Protein AF-A0A6L7JN82-F1 (afdb_monomer_lite)

Sequence (244 aa):
MAYFALFVEVDQRMHPRDRICEFLGGDAGLADVALTALRDTAFRDDLPEADETISFHAESRHHFLAYPVLASLDLLQAESPSRLDELSGEQKRKILSVRYCVADTLRQDATSECHDRWLQQDPDLVLDMLYRCAVDALKVGDSNPPGLYDLDRFNTQVDRSYDIRVRLLRAFPVRAPSTQLPLLDRLLGQVVRFPDRVALSAVIAKKLKAKSATDAQKVLCLRRRSIERRFVSSLVAAMRGAGI

pLDDT: mean 86.54, std 10.02, range [47.22, 97.38]

Secondary structure (DSSP, 8-state):
-TTTT-STTS-TTS-HHHHHHHHTTT-HHHHHHHHHHHHHGGG-TTPPPHHHHHHHHHTT---TTHHHHHHHHHHHHHH-TTHHHHS-HHHHHHHHHHHHHHGGGS--HHHHHHHHHHHHH-HHHHHHHHHHHHHHHHHTT-SS-TTTTGGGT-TT-HHHHHHHHHHHHHHS-SS--GGGHHHHHHHHHHHTTSS--HHHHHHHHHHHH-TTS-HHHHHHHHHHHHHHHHHHHHHHHHHHHTT-

Foldseek 3Di:
DLLQVPDPPFDNPDHSLVSQCVVVVNPSVVSVVVLVQLLCLLVDPPQDFLVRQLVQLLVVHGDPCLVSLLSNQLSCQVPPVVVLVVRDLRSVLSSLSSCFRPVVVGPRVSVVVSLVVCCVVPVPSNLVSLLVQQLSCQVSQNQDGGCLVVLVVPPVCVVSSLVSLLVSLQSHDLAHPPSNLVVNLVSLVSNLVDPDCVSVVVSLVVSCPDPNHDPSSVVSSVVSVVVSVVVVVVVVVVVVVVPD

Structure (mmCIF, N/CA/C/O backbone):
data_AF-A0A6L7JN82-F1
#
_entry.id   AF-A0A6L7JN82-F1
#
loop_
_atom_site.group_PDB
_atom_site.id
_atom_site.type_symbol
_atom_site.label_atom_id
_atom_site.label_alt_id
_atom_site.label_comp_id
_atom_site.label_asym_id
_atom_site.label_entity_id
_atom_site.label_seq_id
_atom_site.pdbx_PDB_ins_code
_atom_site.Cartn_x
_atom_site.Cartn_y
_atom_site.Cartn_z
_atom_site.occupancy
_atom_site.B_iso_or_equiv
_atom_site.auth_seq_id
_atom_site.auth_comp_id
_atom_site.auth_asym_id
_atom_site.auth_atom_id
_atom_site.pdbx_PDB_model_num
ATOM 1 N N . MET A 1 1 ? 16.404 -6.005 -9.665 1.00 66.31 1 MET A N 1
ATOM 2 C CA . MET A 1 1 ? 17.487 -6.134 -8.665 1.00 66.31 1 MET A CA 1
ATOM 3 C C . MET A 1 1 ? 18.672 -5.229 -8.975 1.00 66.31 1 MET A C 1
ATOM 5 O O . MET A 1 1 ? 18.876 -4.302 -8.205 1.00 66.31 1 MET A O 1
ATOM 9 N N . ALA A 1 2 ? 19.374 -5.394 -10.105 1.00 72.38 2 ALA A N 1
ATOM 10 C CA . ALA A 1 2 ? 20.459 -4.479 -10.507 1.00 72.38 2 ALA A CA 1
ATOM 11 C C . ALA A 1 2 ? 19.994 -3.014 -10.649 1.00 72.38 2 ALA A C 1
ATOM 13 O O . ALA A 1 2 ? 20.635 -2.111 -10.124 1.00 72.38 2 ALA A O 1
ATOM 14 N N . TYR A 1 3 ? 18.808 -2.795 -11.235 1.00 83.12 3 TYR A N 1
ATOM 15 C CA . TYR A 1 3 ? 18.174 -1.470 -11.341 1.00 83.12 3 TYR A CA 1
ATOM 16 C C . TYR A 1 3 ? 18.137 -0.700 -10.005 1.00 83.12 3 TYR A C 1
ATOM 18 O O . TYR A 1 3 ? 18.489 0.476 -9.951 1.00 83.12 3 TYR A O 1
ATOM 26 N N . PHE A 1 4 ? 17.774 -1.388 -8.918 1.00 82.50 4 PHE A N 1
ATOM 27 C CA . PHE A 1 4 ? 17.646 -0.827 -7.568 1.00 82.50 4 PHE A CA 1
ATOM 28 C C . PHE A 1 4 ? 18.914 -0.961 -6.715 1.00 82.50 4 PHE A C 1
ATOM 30 O O . PHE A 1 4 ? 18.862 -0.685 -5.521 1.00 82.50 4 PHE A O 1
ATOM 37 N N . ALA A 1 5 ? 20.028 -1.418 -7.297 1.00 77.06 5 ALA A N 1
ATOM 38 C CA . ALA A 1 5 ? 21.265 -1.706 -6.571 1.00 77.06 5 ALA A CA 1
ATOM 39 C C . ALA A 1 5 ? 21.063 -2.636 -5.356 1.00 77.06 5 ALA A C 1
ATOM 41 O O . ALA A 1 5 ? 21.664 -2.460 -4.298 1.00 77.06 5 ALA A O 1
ATOM 42 N N . LEU A 1 6 ? 20.186 -3.636 -5.512 1.00 79.31 6 LEU A N 1
ATOM 43 C CA . LEU A 1 6 ? 19.928 -4.643 -4.477 1.00 79.31 6 LEU A CA 1
ATOM 44 C C . LEU A 1 6 ? 20.978 -5.761 -4.435 1.00 79.31 6 LEU A C 1
ATOM 46 O O . LEU A 1 6 ? 20.948 -6.598 -3.537 1.00 79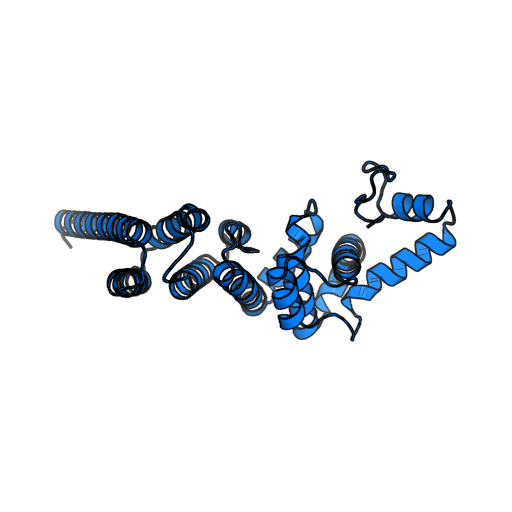.31 6 LEU A O 1
ATOM 50 N N . PHE A 1 7 ? 21.902 -5.785 -5.393 1.00 76.12 7 PHE A N 1
ATOM 51 C CA . PHE A 1 7 ? 23.062 -6.668 -5.357 1.00 76.12 7 PHE A CA 1
ATOM 52 C C . PHE A 1 7 ? 24.235 -5.952 -4.689 1.00 76.12 7 PHE A C 1
ATOM 54 O O . PHE A 1 7 ? 24.488 -4.787 -4.980 1.00 76.12 7 PHE A O 1
ATOM 61 N N . VAL A 1 8 ? 24.966 -6.667 -3.827 1.00 72.00 8 VAL A N 1
ATOM 62 C CA . VAL A 1 8 ? 26.139 -6.140 -3.097 1.00 72.00 8 VAL A CA 1
ATOM 63 C C . VAL A 1 8 ? 27.223 -5.626 -4.051 1.00 72.00 8 VAL A C 1
ATOM 65 O O . VAL A 1 8 ? 27.964 -4.711 -3.713 1.00 72.00 8 VAL A O 1
ATOM 68 N N . GLU A 1 9 ? 27.289 -6.205 -5.246 1.00 74.75 9 GLU A N 1
ATOM 69 C CA . GLU A 1 9 ? 28.288 -5.916 -6.275 1.00 74.75 9 GLU A CA 1
ATOM 70 C C . GLU A 1 9 ? 27.963 -4.667 -7.110 1.00 74.75 9 GLU A C 1
ATOM 72 O O . GLU A 1 9 ? 28.791 -4.243 -7.905 1.00 74.75 9 GLU A O 1
ATOM 77 N N . VAL A 1 10 ? 26.776 -4.070 -6.948 1.00 78.56 10 VAL A N 1
ATOM 78 C CA . VAL A 1 10 ? 26.331 -2.935 -7.766 1.00 78.56 10 VAL A CA 1
ATOM 79 C C . VAL A 1 10 ? 26.577 -1.613 -7.039 1.00 78.56 10 VAL A C 1
ATOM 81 O O . VAL A 1 10 ? 26.112 -1.419 -5.913 1.00 78.56 10 VAL A O 1
ATOM 84 N N . ASP A 1 11 ? 27.245 -0.662 -7.701 1.00 80.44 11 ASP A N 1
ATOM 85 C CA . ASP A 1 11 ? 27.473 0.672 -7.138 1.00 80.44 11 ASP A CA 1
ATOM 86 C C . ASP A 1 11 ? 26.160 1.469 -7.043 1.00 80.44 11 ASP A C 1
ATOM 88 O O . ASP A 1 11 ? 25.563 1.898 -8.034 1.00 80.44 11 ASP A O 1
ATOM 92 N N . GLN A 1 12 ? 25.719 1.720 -5.809 1.00 78.81 12 GLN A N 1
ATOM 93 C CA . GLN A 1 12 ? 24.507 2.484 -5.506 1.00 78.81 12 GLN A CA 1
ATOM 94 C C . GLN A 1 12 ? 24.570 3.945 -5.982 1.00 78.81 12 GLN A C 1
ATOM 96 O O . GLN A 1 12 ? 23.526 4.589 -6.089 1.00 78.81 12 GLN A O 1
ATOM 101 N N . ARG A 1 13 ? 25.767 4.476 -6.268 1.00 83.00 13 ARG A N 1
ATOM 102 C CA . ARG A 1 13 ? 25.978 5.856 -6.733 1.00 83.00 13 ARG A CA 1
ATOM 103 C C . ARG A 1 13 ? 25.786 6.018 -8.237 1.00 83.00 13 ARG A C 1
ATOM 105 O O . ARG A 1 13 ? 25.584 7.142 -8.689 1.00 83.00 13 ARG A O 1
ATOM 112 N N . MET A 1 14 ? 25.849 4.931 -9.003 1.00 83.81 14 MET A N 1
ATOM 113 C CA . MET A 1 14 ? 25.643 4.970 -10.449 1.00 83.81 14 MET A CA 1
ATOM 114 C C . MET A 1 14 ? 24.177 5.207 -10.802 1.00 83.81 14 MET A C 1
ATOM 116 O O . MET A 1 14 ? 23.276 4.804 -10.062 1.00 83.81 14 MET A O 1
ATOM 120 N N . HIS A 1 15 ? 23.921 5.813 -11.962 1.00 86.25 15 HIS A N 1
ATOM 121 C CA . HIS A 1 15 ? 22.560 5.917 -12.476 1.00 86.25 15 HIS A CA 1
ATOM 122 C C . HIS A 1 15 ? 21.977 4.522 -12.780 1.00 86.25 15 HIS A C 1
ATOM 124 O O . HIS A 1 15 ? 22.724 3.612 -13.145 1.00 86.25 15 HIS A O 1
ATOM 130 N N . PRO A 1 16 ? 20.644 4.325 -12.680 1.00 87.12 16 PRO A N 1
ATOM 131 C CA . PRO A 1 16 ? 20.016 3.021 -12.917 1.00 87.12 16 PRO A CA 1
ATOM 132 C C . PRO A 1 16 ? 20.386 2.371 -14.258 1.00 87.12 16 PRO A C 1
ATOM 134 O O . PRO A 1 16 ? 20.593 1.159 -14.309 1.00 87.12 16 PRO A O 1
ATOM 137 N N . ARG A 1 17 ? 20.511 3.171 -15.327 1.00 90.38 17 ARG A N 1
ATOM 138 C CA . ARG A 1 17 ? 20.960 2.698 -16.644 1.00 90.38 17 ARG A CA 1
ATOM 139 C C . ARG A 1 17 ? 22.388 2.162 -16.605 1.00 90.38 17 ARG A C 1
ATOM 141 O O . ARG A 1 17 ? 22.632 1.073 -17.115 1.00 90.38 17 ARG A O 1
ATOM 148 N N . ASP A 1 18 ? 23.302 2.897 -15.982 1.00 90.62 18 ASP A N 1
ATOM 149 C CA . ASP A 1 18 ? 24.713 2.512 -15.900 1.00 90.62 18 ASP A CA 1
ATOM 150 C C . ASP A 1 18 ? 24.881 1.240 -15.066 1.00 90.62 18 ASP A C 1
ATOM 152 O O . ASP A 1 18 ? 25.592 0.331 -15.484 1.00 90.62 18 ASP A O 1
ATOM 156 N N . ARG A 1 19 ? 24.113 1.104 -13.973 1.00 90.88 19 ARG A N 1
ATOM 157 C CA . ARG A 1 19 ? 24.052 -0.135 -13.177 1.00 90.88 19 ARG A CA 1
ATOM 158 C C . ARG A 1 19 ? 23.613 -1.342 -14.001 1.00 90.88 19 ARG A C 1
ATOM 160 O O . ARG A 1 19 ? 24.150 -2.433 -13.839 1.00 90.88 19 ARG A O 1
ATOM 167 N N . ILE A 1 20 ? 22.609 -1.169 -14.861 1.00 91.38 20 ILE A N 1
ATOM 168 C CA . ILE A 1 20 ? 22.150 -2.239 -15.754 1.00 91.38 20 ILE A CA 1
ATOM 169 C C . ILE A 1 20 ? 23.218 -2.561 -16.801 1.00 91.38 20 ILE A C 1
ATOM 171 O O . ILE A 1 20 ? 23.478 -3.734 -17.043 1.00 91.38 20 ILE A O 1
ATOM 175 N N . CYS A 1 21 ? 23.844 -1.545 -17.395 1.00 92.75 21 CYS A N 1
ATOM 176 C CA . CYS A 1 21 ? 24.901 -1.727 -18.386 1.00 92.75 21 CYS A CA 1
ATOM 177 C C . CYS A 1 21 ? 26.094 -2.495 -17.807 1.00 92.75 21 CYS A C 1
ATOM 179 O O . CYS A 1 21 ? 26.522 -3.491 -18.387 1.00 92.75 21 CYS A O 1
ATOM 181 N N . GLU A 1 22 ? 26.577 -2.099 -16.628 1.00 91.88 22 GLU A N 1
ATOM 182 C CA . GLU A 1 22 ? 27.657 -2.792 -15.922 1.00 91.88 22 GLU A CA 1
ATOM 183 C C . GLU A 1 22 ? 27.281 -4.243 -15.600 1.00 91.88 22 GLU A C 1
ATOM 185 O O . GLU A 1 22 ? 28.038 -5.162 -15.912 1.00 91.88 22 GLU A O 1
ATOM 190 N N . PHE A 1 23 ? 26.075 -4.469 -15.066 1.00 89.88 23 PHE A N 1
ATOM 191 C CA . PHE A 1 23 ? 25.573 -5.814 -14.766 1.00 89.88 23 PHE A CA 1
ATOM 192 C C . PHE A 1 23 ? 25.503 -6.721 -16.007 1.00 89.88 23 PHE A C 1
ATOM 194 O O . PHE A 1 23 ? 25.623 -7.940 -15.901 1.00 89.88 23 PHE A O 1
ATOM 201 N N . LEU A 1 24 ? 25.326 -6.131 -17.189 1.00 91.62 24 LEU A N 1
ATOM 202 C CA . LEU A 1 24 ? 25.281 -6.817 -18.479 1.00 91.62 24 LEU A CA 1
ATOM 203 C C . LEU A 1 24 ? 26.644 -6.840 -19.194 1.00 91.62 24 LEU A C 1
ATOM 205 O O . LEU A 1 24 ? 26.706 -7.065 -20.400 1.00 91.62 24 LEU A O 1
ATOM 209 N N . GLY A 1 25 ? 27.743 -6.616 -18.469 1.00 92.06 25 GLY A N 1
ATOM 210 C CA . GLY A 1 25 ? 29.101 -6.705 -19.011 1.00 92.06 25 GLY A CA 1
ATOM 211 C C . GLY A 1 25 ? 29.512 -5.518 -19.886 1.00 92.06 25 GLY A C 1
ATOM 212 O O . GLY A 1 25 ? 30.414 -5.653 -20.708 1.00 92.06 25 GLY A O 1
ATOM 213 N N . GLY A 1 26 ? 28.858 -4.364 -19.730 1.00 91.81 26 GLY A N 1
ATOM 214 C CA . GLY A 1 26 ? 29.134 -3.145 -20.495 1.00 91.81 26 GLY A CA 1
ATOM 215 C C . GLY A 1 26 ? 28.438 -3.076 -21.858 1.00 91.81 26 GLY A C 1
ATOM 216 O O . GLY A 1 26 ? 28.717 -2.161 -22.636 1.00 91.81 26 GLY A O 1
ATOM 217 N N . ASP A 1 27 ? 27.538 -4.014 -22.168 1.00 94.06 27 ASP A N 1
ATOM 218 C CA . ASP A 1 27 ? 26.760 -3.987 -23.406 1.00 94.06 27 ASP A CA 1
ATOM 219 C C . ASP A 1 27 ? 25.621 -2.959 -23.313 1.00 94.06 27 ASP A C 1
ATOM 221 O O . ASP A 1 27 ? 24.537 -3.217 -22.780 1.00 94.06 27 ASP A O 1
ATOM 225 N N . ALA A 1 28 ? 25.874 -1.771 -23.865 1.00 93.25 28 ALA A N 1
ATOM 226 C CA . ALA A 1 28 ? 24.900 -0.688 -23.902 1.00 93.25 28 ALA A CA 1
ATOM 227 C C . ALA A 1 28 ? 23.632 -1.049 -24.696 1.00 93.25 28 ALA A C 1
ATOM 229 O O . ALA A 1 28 ? 22.541 -0.626 -24.316 1.00 93.25 28 ALA A O 1
ATOM 230 N N . GLY A 1 29 ? 23.753 -1.846 -25.764 1.00 94.62 29 GLY A N 1
ATOM 231 C CA . GLY A 1 29 ? 22.605 -2.261 -26.569 1.00 94.62 29 GLY A CA 1
ATOM 232 C C . GLY A 1 29 ? 21.683 -3.185 -25.780 1.00 94.62 29 GLY A C 1
ATOM 233 O O . GLY A 1 29 ? 20.468 -2.984 -25.753 1.00 94.62 29 GLY A O 1
ATOM 234 N N . LEU A 1 30 ? 22.260 -4.154 -25.065 1.00 94.56 30 LEU A N 1
ATOM 235 C CA . LEU A 1 30 ? 21.498 -5.045 -24.192 1.00 94.56 30 LEU A CA 1
ATOM 236 C C . LEU A 1 30 ? 20.882 -4.291 -23.003 1.00 94.56 30 LEU A C 1
ATOM 238 O O . LEU A 1 30 ? 19.752 -4.588 -22.610 1.00 94.56 30 LEU A O 1
ATOM 242 N N . ALA A 1 31 ? 21.581 -3.287 -22.467 1.00 93.81 31 ALA A N 1
ATOM 243 C CA . ALA A 1 31 ? 21.057 -2.427 -21.410 1.00 93.81 31 ALA A CA 1
ATOM 244 C C . ALA A 1 31 ? 19.817 -1.639 -21.856 1.00 93.81 31 ALA A C 1
ATOM 246 O O . ALA A 1 31 ? 18.827 -1.589 -21.124 1.00 93.81 31 ALA A O 1
ATOM 247 N N . ASP A 1 32 ? 19.834 -1.077 -23.065 1.00 93.69 32 ASP A N 1
ATOM 248 C CA . ASP A 1 32 ? 18.700 -0.325 -23.610 1.00 93.69 32 ASP A CA 1
ATOM 249 C C . ASP A 1 32 ? 17.492 -1.238 -23.898 1.00 93.69 32 ASP A C 1
ATOM 251 O O . ASP A 1 32 ? 16.342 -0.867 -23.627 1.00 93.69 32 ASP A O 1
ATOM 255 N N . VAL A 1 33 ? 17.736 -2.472 -24.358 1.00 95.25 33 VAL A N 1
ATOM 256 C CA . VAL A 1 33 ? 16.689 -3.502 -24.495 1.00 95.25 33 VAL A CA 1
ATOM 257 C C . VAL A 1 33 ? 16.096 -3.862 -23.131 1.00 95.25 33 VAL A C 1
ATOM 259 O O . VAL A 1 33 ? 14.873 -3.899 -22.980 1.00 95.25 33 VAL A O 1
ATOM 262 N N . ALA A 1 34 ? 16.936 -4.080 -22.116 1.00 94.81 34 ALA A N 1
ATOM 263 C CA . ALA A 1 34 ? 16.487 -4.408 -20.766 1.00 94.81 34 ALA A CA 1
ATOM 264 C C . ALA A 1 34 ? 15.661 -3.272 -20.141 1.00 94.81 34 ALA A C 1
ATOM 266 O O . ALA A 1 34 ? 14.604 -3.527 -19.566 1.00 94.81 34 ALA A O 1
ATOM 267 N N . LEU A 1 35 ? 16.095 -2.018 -20.290 1.00 94.06 35 LEU A N 1
ATOM 268 C CA . LEU A 1 35 ? 15.348 -0.847 -19.825 1.00 94.06 35 LEU A CA 1
ATOM 269 C C . LEU A 1 35 ? 13.999 -0.706 -20.529 1.00 94.06 35 LEU A C 1
ATOM 271 O O . LEU A 1 35 ? 13.008 -0.371 -19.885 1.00 94.06 35 LEU A O 1
ATOM 275 N N . THR A 1 36 ? 13.941 -1.008 -21.825 1.00 94.50 36 THR A N 1
ATOM 276 C CA . THR A 1 36 ? 12.679 -1.020 -22.573 1.00 94.50 36 THR A CA 1
ATOM 277 C C . THR A 1 36 ? 11.724 -2.080 -22.035 1.00 94.50 36 THR A C 1
ATOM 279 O O . THR A 1 36 ? 10.584 -1.761 -21.706 1.00 94.50 36 THR A O 1
ATOM 282 N N . ALA A 1 37 ? 12.209 -3.303 -21.811 1.00 94.50 37 ALA A N 1
ATOM 283 C CA . ALA A 1 37 ? 11.407 -4.365 -21.207 1.00 94.50 37 ALA A CA 1
ATOM 284 C C . ALA A 1 37 ? 10.931 -4.020 -19.780 1.00 94.50 37 ALA A C 1
ATOM 286 O O . ALA A 1 37 ? 9.788 -4.309 -19.415 1.00 94.50 37 ALA A O 1
ATOM 287 N N . LEU A 1 38 ? 11.779 -3.376 -18.968 1.00 94.69 38 LEU A N 1
ATOM 288 C CA . LEU A 1 38 ? 11.390 -2.890 -17.642 1.00 94.69 38 LEU A CA 1
ATOM 289 C C . LEU A 1 38 ? 10.300 -1.823 -17.747 1.00 94.69 38 LEU A C 1
ATOM 291 O O . LEU A 1 38 ? 9.288 -1.931 -17.062 1.00 94.69 38 LEU A O 1
ATOM 295 N N . ARG A 1 39 ? 10.455 -0.838 -18.636 1.00 94.19 39 ARG A N 1
ATOM 296 C CA . ARG A 1 39 ? 9.464 0.225 -18.847 1.00 94.19 39 ARG A CA 1
ATOM 297 C C . ARG A 1 39 ? 8.096 -0.336 -19.221 1.00 94.19 39 ARG A C 1
ATOM 299 O O . ARG A 1 39 ? 7.100 0.093 -18.650 1.00 94.19 39 ARG A O 1
ATOM 306 N N . ASP A 1 40 ? 8.048 -1.331 -20.098 1.00 95.25 40 ASP A N 1
ATOM 307 C CA . ASP A 1 40 ? 6.785 -1.907 -20.568 1.00 95.25 40 ASP A CA 1
ATOM 308 C C . ASP A 1 40 ? 6.162 -2.912 -19.583 1.00 95.25 40 ASP A C 1
ATOM 310 O O . ASP A 1 40 ? 5.034 -3.360 -19.780 1.00 95.25 40 ASP A O 1
ATOM 314 N N . THR A 1 41 ? 6.846 -3.239 -18.480 1.00 96.19 41 THR A N 1
ATOM 315 C CA . THR A 1 41 ? 6.352 -4.227 -17.513 1.00 96.19 41 THR A CA 1
ATOM 316 C C . THR A 1 41 ? 5.003 -3.842 -16.895 1.00 96.19 41 THR A C 1
ATOM 318 O O . THR A 1 41 ? 4.156 -4.718 -16.738 1.00 96.19 41 THR A O 1
ATOM 321 N N . ALA A 1 42 ? 4.756 -2.563 -16.582 1.00 94.81 42 ALA A N 1
ATOM 322 C CA . ALA A 1 42 ? 3.471 -2.112 -16.029 1.00 94.81 42 ALA A CA 1
ATOM 323 C C . ALA A 1 42 ? 2.268 -2.371 -16.958 1.00 94.81 42 ALA A C 1
ATOM 325 O O . ALA A 1 42 ? 1.131 -2.394 -16.491 1.00 94.81 42 ALA A O 1
ATOM 326 N N . PHE A 1 43 ? 2.517 -2.583 -18.253 1.00 95.75 43 PHE A N 1
ATOM 327 C CA . PHE A 1 43 ? 1.492 -2.808 -19.271 1.00 95.75 43 PHE A CA 1
ATOM 328 C C . PHE A 1 43 ? 1.275 -4.285 -19.598 1.00 95.75 43 PHE A C 1
ATOM 330 O O . PHE A 1 43 ? 0.453 -4.596 -20.454 1.00 95.75 43 PHE A O 1
ATOM 337 N N . ARG A 1 44 ? 1.999 -5.202 -18.949 1.00 95.31 44 ARG A N 1
ATOM 338 C CA . ARG A 1 44 ? 1.843 -6.634 -19.205 1.00 95.31 44 ARG A CA 1
ATOM 339 C C . ARG A 1 44 ? 0.498 -7.143 -18.690 1.00 95.31 44 ARG A C 1
ATOM 341 O O . ARG A 1 44 ? 0.066 -6.789 -17.595 1.00 95.31 44 ARG A O 1
ATOM 348 N N . ASP A 1 45 ? -0.114 -8.042 -19.450 1.00 92.75 45 ASP A N 1
ATOM 349 C CA . ASP A 1 45 ? -1.377 -8.676 -19.058 1.00 92.75 45 ASP A CA 1
ATOM 350 C C . ASP A 1 45 ? -1.181 -9.758 -17.984 1.00 92.75 45 ASP A C 1
ATOM 352 O O . ASP A 1 45 ? -2.092 -10.044 -17.211 1.00 92.75 45 ASP A O 1
ATOM 356 N N . ASP A 1 46 ? 0.026 -10.327 -17.894 1.00 93.81 46 ASP A N 1
ATOM 357 C CA . ASP A 1 46 ? 0.391 -11.401 -16.961 1.00 93.81 46 ASP A CA 1
ATOM 358 C C . ASP A 1 46 ? 0.939 -10.899 -15.614 1.00 93.81 46 ASP A C 1
ATOM 360 O O . ASP A 1 46 ? 1.602 -11.642 -14.884 1.00 93.81 46 ASP A O 1
ATOM 364 N N . LEU A 1 47 ? 0.685 -9.632 -15.268 1.00 94.94 47 LEU A N 1
ATOM 365 C CA . LEU A 1 47 ? 0.977 -9.136 -13.925 1.00 94.94 47 LEU A CA 1
ATOM 366 C C . LEU A 1 47 ? 0.156 -9.909 -12.882 1.00 94.94 47 LEU A C 1
ATOM 368 O O . LEU A 1 47 ? -1.026 -10.170 -13.125 1.00 94.94 47 LEU A O 1
ATOM 372 N N . PRO A 1 48 ? 0.747 -10.230 -11.712 1.00 93.25 48 PRO A N 1
ATOM 373 C CA . PRO A 1 48 ? 0.044 -10.962 -10.669 1.00 93.25 48 PRO A CA 1
ATOM 374 C C . PRO A 1 48 ? -1.200 -10.194 -10.234 1.00 93.25 48 PRO A C 1
ATOM 376 O O . PRO A 1 48 ? -1.190 -8.962 -10.120 1.00 93.25 48 PRO A O 1
ATOM 379 N N . GLU A 1 49 ? -2.269 -10.935 -9.961 1.00 96.50 49 GLU A N 1
ATOM 380 C CA . GLU A 1 49 ? -3.499 -10.333 -9.469 1.00 96.50 49 GLU A CA 1
ATOM 381 C C . GLU A 1 49 ? -3.269 -9.674 -8.104 1.00 96.50 49 GLU A C 1
ATOM 383 O O . GLU A 1 49 ? -2.383 -10.052 -7.326 1.00 96.50 49 GLU A O 1
ATOM 388 N N . ALA A 1 50 ? -4.095 -8.677 -7.785 1.00 96.25 50 ALA A N 1
ATOM 389 C CA . ALA A 1 50 ? -3.954 -7.957 -6.525 1.00 96.25 50 ALA A CA 1
ATOM 390 C C . ALA A 1 50 ? -4.099 -8.890 -5.310 1.00 96.25 50 ALA A C 1
ATOM 392 O O . ALA A 1 50 ? -3.297 -8.823 -4.379 1.00 96.25 50 ALA A O 1
ATOM 393 N N . ASP A 1 51 ? -5.074 -9.803 -5.349 1.00 96.19 51 ASP A N 1
ATOM 394 C CA . ASP A 1 51 ? -5.296 -10.786 -4.282 1.00 96.19 51 ASP A CA 1
ATOM 395 C C . ASP A 1 51 ? -4.157 -11.808 -4.177 1.00 96.19 51 ASP A C 1
ATOM 397 O O . ASP A 1 51 ? -3.768 -12.185 -3.072 1.00 96.19 51 ASP A O 1
ATOM 401 N N . GLU A 1 52 ? -3.566 -12.210 -5.305 1.00 95.81 52 GLU A N 1
ATOM 402 C CA . GLU A 1 52 ? -2.395 -13.090 -5.318 1.00 95.81 52 GLU A CA 1
ATOM 403 C C . GLU A 1 52 ? -1.191 -12.406 -4.660 1.00 95.81 52 GLU A C 1
ATOM 405 O O . GLU A 1 52 ? -0.531 -12.986 -3.797 1.00 95.81 52 GLU A O 1
ATOM 410 N N . THR A 1 53 ? -0.946 -11.139 -5.003 1.00 95.44 53 THR A N 1
ATOM 411 C CA . THR A 1 53 ? 0.146 -10.347 -4.423 1.00 95.44 53 THR A CA 1
ATOM 412 C C . THR A 1 53 ? -0.011 -10.194 -2.908 1.00 95.44 53 THR A C 1
ATOM 414 O O . THR A 1 53 ? 0.956 -10.375 -2.163 1.00 95.44 53 THR A O 1
ATOM 417 N N . ILE A 1 54 ? -1.228 -9.900 -2.440 1.00 94.94 54 ILE A N 1
ATOM 418 C CA . ILE A 1 54 ? -1.541 -9.780 -1.009 1.00 94.94 54 ILE A CA 1
ATOM 419 C C . ILE A 1 54 ? -1.366 -11.128 -0.294 1.00 94.94 54 ILE A C 1
ATOM 421 O O . ILE A 1 54 ? -0.777 -11.181 0.788 1.00 94.94 54 ILE A O 1
ATOM 425 N N . SER A 1 55 ? -1.817 -12.227 -0.907 1.00 94.38 55 SER A N 1
ATOM 426 C CA . SER A 1 55 ? -1.632 -13.576 -0.361 1.00 94.38 55 SER A CA 1
ATOM 427 C C . SER A 1 55 ? -0.153 -13.942 -0.238 1.00 94.38 55 SER A C 1
ATOM 429 O O . SER A 1 55 ? 0.271 -14.462 0.790 1.00 94.38 55 SER A O 1
ATOM 431 N N . PHE A 1 56 ? 0.664 -13.639 -1.250 1.00 93.69 56 PHE A N 1
ATOM 432 C CA . PHE A 1 56 ? 2.104 -13.898 -1.193 1.00 93.69 56 PHE A CA 1
ATOM 433 C C . PHE A 1 56 ? 2.779 -13.091 -0.090 1.00 93.69 56 PHE A C 1
ATOM 435 O O . PHE A 1 56 ? 3.602 -13.637 0.643 1.00 93.69 56 PHE A O 1
ATOM 442 N N . HIS A 1 57 ? 2.395 -11.830 0.087 1.00 91.00 57 HIS A N 1
ATOM 443 C CA . HIS A 1 57 ? 2.922 -11.001 1.165 1.00 91.00 57 HIS A CA 1
ATOM 444 C C . HIS A 1 57 ? 2.647 -11.592 2.551 1.00 91.00 57 HIS A C 1
ATOM 446 O O . HIS A 1 57 ? 3.549 -11.644 3.385 1.00 91.00 57 HIS A O 1
ATOM 452 N N . ALA A 1 58 ? 1.437 -12.110 2.778 1.00 89.50 58 ALA A N 1
ATOM 453 C CA . ALA A 1 58 ? 1.084 -12.810 4.013 1.00 89.50 58 ALA A CA 1
ATOM 454 C C . ALA A 1 58 ? 1.974 -14.040 4.286 1.00 89.50 58 ALA A C 1
ATOM 456 O O . ALA A 1 58 ? 2.209 -14.395 5.440 1.00 89.50 58 ALA A O 1
ATOM 457 N N . GLU A 1 59 ? 2.516 -14.657 3.236 1.00 91.06 59 GLU A N 1
ATOM 458 C CA . GLU A 1 59 ? 3.475 -15.763 3.304 1.00 91.06 59 GLU A CA 1
ATOM 459 C C . GLU A 1 59 ? 4.943 -15.297 3.322 1.00 91.06 59 GLU A C 1
ATOM 461 O O . GLU A 1 59 ? 5.851 -16.120 3.211 1.00 91.06 59 GLU A O 1
ATOM 466 N N . SER A 1 60 ? 5.204 -13.990 3.452 1.00 88.62 60 SER A N 1
ATOM 467 C CA . SER A 1 60 ? 6.543 -13.389 3.319 1.00 88.62 60 SER A CA 1
ATOM 468 C C . SER A 1 60 ? 7.212 -13.681 1.965 1.00 88.62 60 SER A C 1
ATOM 470 O O . SER A 1 60 ? 8.434 -13.802 1.862 1.00 88.62 60 SER A O 1
ATOM 472 N N . ARG A 1 61 ? 6.404 -13.802 0.907 1.00 91.00 61 ARG A N 1
ATOM 473 C CA . ARG A 1 61 ? 6.809 -14.055 -0.482 1.00 91.00 61 ARG A CA 1
ATOM 474 C C . ARG A 1 61 ? 6.403 -12.880 -1.373 1.00 91.00 61 ARG A C 1
ATOM 476 O O . ARG A 1 61 ? 5.563 -12.060 -1.019 1.00 91.00 61 ARG A O 1
ATOM 483 N N . HIS A 1 62 ? 6.986 -12.810 -2.564 1.00 90.75 62 HIS A N 1
ATOM 484 C CA . HIS A 1 62 ? 6.565 -11.883 -3.613 1.00 90.75 62 HIS A CA 1
ATOM 485 C C . HIS A 1 62 ? 6.762 -12.515 -4.992 1.00 90.75 62 HIS A C 1
ATOM 487 O O . HIS A 1 62 ? 7.582 -13.417 -5.168 1.00 90.75 62 HIS A O 1
ATOM 493 N N . HIS A 1 63 ? 6.003 -12.037 -5.975 1.00 92.00 63 HIS A N 1
ATOM 494 C CA . HIS A 1 63 ? 6.122 -12.491 -7.357 1.00 92.00 63 HIS A CA 1
ATOM 495 C C . HIS A 1 63 ? 7.420 -11.965 -7.995 1.00 92.00 63 HIS A C 1
ATOM 497 O O . HIS A 1 63 ? 7.831 -10.836 -7.720 1.00 92.00 63 HIS A O 1
ATOM 503 N N . PHE A 1 64 ? 8.044 -12.725 -8.901 1.00 90.56 64 PHE A N 1
ATOM 504 C CA . PHE A 1 64 ? 9.289 -12.305 -9.571 1.00 90.56 64 PHE A CA 1
ATOM 505 C C . PHE A 1 64 ? 9.137 -11.011 -10.384 1.00 90.56 64 PHE A C 1
ATOM 507 O O . PHE A 1 64 ? 10.098 -10.258 -10.540 1.00 90.56 64 PHE A O 1
ATOM 514 N N . LEU A 1 65 ? 7.919 -10.724 -10.855 1.00 92.62 65 LEU A N 1
ATOM 515 C CA . LEU A 1 65 ? 7.592 -9.487 -11.572 1.00 92.62 65 LEU A CA 1
ATOM 516 C C . LEU A 1 65 ? 7.447 -8.261 -10.660 1.00 92.62 65 LEU A C 1
ATOM 518 O O . LEU A 1 65 ? 7.387 -7.149 -11.174 1.00 92.62 65 LEU A O 1
ATOM 522 N N . ALA A 1 66 ? 7.448 -8.415 -9.332 1.00 91.06 66 ALA A N 1
ATOM 523 C CA . ALA A 1 66 ? 7.263 -7.292 -8.416 1.00 91.06 66 ALA A CA 1
ATOM 524 C C . ALA A 1 66 ? 8.317 -6.189 -8.619 1.00 91.06 66 ALA A C 1
ATOM 526 O O . ALA A 1 66 ? 7.980 -5.019 -8.778 1.00 91.06 66 ALA A O 1
ATOM 527 N N . TYR A 1 67 ? 9.601 -6.549 -8.686 1.00 90.88 67 TYR A N 1
ATOM 528 C CA . TYR A 1 67 ? 10.667 -5.565 -8.896 1.00 90.88 67 TYR A CA 1
ATOM 529 C C . TYR A 1 67 ? 10.665 -4.956 -10.303 1.00 90.88 67 TYR A C 1
ATOM 531 O O . TYR A 1 67 ? 10.806 -3.739 -10.397 1.00 90.88 67 TYR A O 1
ATOM 539 N N . PRO A 1 68 ? 10.489 -5.733 -11.389 1.00 92.88 68 PRO A N 1
ATOM 540 C CA . PRO A 1 68 ? 10.241 -5.172 -12.713 1.00 92.88 68 PRO A CA 1
ATOM 541 C C . PRO A 1 68 ? 9.087 -4.158 -12.754 1.00 92.88 68 PRO A C 1
ATOM 543 O O . PRO A 1 68 ? 9.253 -3.091 -13.334 1.00 92.88 68 PRO A O 1
ATOM 546 N N . VAL A 1 69 ? 7.965 -4.425 -12.074 1.00 93.38 69 VAL A N 1
ATOM 547 C CA . VAL A 1 69 ? 6.837 -3.478 -11.969 1.00 93.38 69 VAL A CA 1
ATOM 548 C C . VAL A 1 69 ? 7.248 -2.189 -11.260 1.00 93.38 69 VAL A C 1
ATOM 550 O O . VAL A 1 69 ? 6.949 -1.098 -11.736 1.00 93.38 69 VAL A O 1
ATOM 553 N N . LEU A 1 70 ? 7.961 -2.284 -10.137 1.00 91.31 70 LEU A N 1
ATOM 554 C CA . LEU A 1 70 ? 8.425 -1.094 -9.420 1.00 91.31 70 LEU A CA 1
ATOM 555 C C . LEU A 1 70 ? 9.427 -0.280 -10.251 1.00 91.31 70 LEU A C 1
ATOM 557 O O . LEU A 1 70 ? 9.394 0.947 -10.208 1.00 91.31 70 LEU A O 1
ATOM 561 N N . ALA A 1 71 ? 10.301 -0.945 -11.012 1.00 91.19 71 ALA A N 1
ATOM 562 C CA . ALA A 1 71 ? 11.249 -0.278 -11.905 1.00 91.19 71 ALA A CA 1
ATOM 563 C C . ALA A 1 71 ? 10.526 0.394 -13.080 1.00 91.19 71 ALA A C 1
ATOM 565 O O . ALA A 1 71 ? 10.874 1.507 -13.459 1.00 91.19 71 ALA A O 1
ATOM 566 N N . SER A 1 72 ? 9.481 -0.249 -13.610 1.00 93.19 72 SER A N 1
ATOM 567 C CA . SER A 1 72 ? 8.596 0.330 -14.621 1.00 93.19 72 SER A CA 1
ATOM 568 C C . SER A 1 72 ? 7.991 1.647 -14.143 1.00 93.19 72 SER A C 1
ATOM 570 O O . SER A 1 72 ? 8.034 2.626 -14.877 1.00 93.19 72 SER A O 1
ATOM 572 N N . LEU A 1 73 ? 7.496 1.707 -12.900 1.00 92.00 73 LEU A N 1
ATOM 573 C CA . LEU A 1 73 ? 6.947 2.943 -12.338 1.00 92.00 73 LEU A CA 1
ATOM 574 C C . LEU A 1 73 ? 7.972 4.074 -12.267 1.00 92.00 73 LEU A C 1
ATOM 576 O O . LEU A 1 73 ? 7.650 5.198 -12.637 1.00 92.00 73 LEU A O 1
ATOM 580 N N . ASP A 1 74 ? 9.182 3.777 -11.796 1.00 89.56 74 ASP A N 1
ATOM 581 C CA . ASP A 1 74 ? 10.268 4.755 -11.690 1.00 89.56 74 ASP A CA 1
ATOM 582 C C . ASP A 1 74 ? 10.661 5.296 -13.078 1.00 89.56 74 ASP A C 1
ATOM 584 O O . ASP A 1 74 ? 10.692 6.506 -13.299 1.00 89.56 74 ASP A O 1
ATOM 588 N N . LEU A 1 75 ? 10.825 4.402 -14.060 1.00 90.88 75 LEU A N 1
ATOM 589 C CA . LEU A 1 75 ? 11.123 4.767 -15.449 1.00 90.88 75 LEU A CA 1
ATOM 590 C C . LEU A 1 75 ? 10.000 5.583 -16.097 1.00 90.88 75 LEU A C 1
ATOM 592 O O . LEU A 1 75 ? 10.259 6.610 -16.721 1.00 90.88 75 LEU A O 1
ATOM 596 N N . LEU A 1 76 ? 8.746 5.149 -15.953 1.00 92.50 76 LEU A N 1
ATOM 597 C CA . LEU A 1 76 ? 7.599 5.855 -16.521 1.00 92.50 76 LEU A CA 1
ATOM 598 C C . LEU A 1 76 ? 7.431 7.232 -15.882 1.00 92.50 76 LEU A C 1
ATOM 600 O O . LEU A 1 76 ? 7.196 8.194 -16.603 1.00 92.50 76 LEU A O 1
ATOM 604 N N . GLN A 1 77 ? 7.597 7.349 -14.564 1.00 90.88 77 GLN A N 1
ATOM 605 C CA . GLN A 1 77 ? 7.522 8.633 -13.873 1.00 90.88 77 GLN A CA 1
ATOM 606 C C . GLN A 1 77 ? 8.619 9.598 -14.345 1.00 90.88 77 GLN A C 1
ATOM 608 O O . GLN A 1 77 ? 8.331 10.769 -14.583 1.00 90.88 77 GLN A O 1
ATOM 613 N N . ALA A 1 78 ? 9.853 9.114 -14.507 1.00 88.56 78 ALA A N 1
ATOM 614 C CA . ALA A 1 78 ? 10.988 9.944 -14.902 1.00 88.56 78 ALA A CA 1
ATOM 615 C C . ALA A 1 78 ? 10.944 10.370 -16.380 1.00 88.56 78 ALA A C 1
ATOM 617 O O . ALA A 1 78 ? 11.292 11.503 -16.710 1.00 88.56 78 ALA A O 1
ATOM 618 N N . GLU A 1 79 ? 10.534 9.473 -17.277 1.00 90.25 79 GLU A N 1
ATOM 619 C CA . GLU A 1 79 ? 10.695 9.670 -18.723 1.00 90.25 79 GLU A CA 1
ATOM 620 C C . GLU A 1 79 ? 9.388 10.002 -19.445 1.00 90.25 79 GLU A C 1
ATOM 622 O O . GLU A 1 79 ? 9.392 10.661 -20.485 1.00 90.25 79 GLU A O 1
ATOM 627 N N . SER A 1 80 ? 8.252 9.494 -18.966 1.00 90.38 80 SER A N 1
ATOM 628 C CA . SER A 1 80 ? 6.961 9.613 -19.655 1.00 90.38 80 SER A CA 1
ATOM 629 C C . SER A 1 80 ? 5.769 9.563 -18.686 1.00 90.38 80 SER A C 1
ATOM 631 O O . SER A 1 80 ? 4.909 8.688 -18.825 1.00 90.38 80 SER A O 1
ATOM 633 N N . PRO A 1 81 ? 5.661 10.493 -17.714 1.00 91.19 81 PRO A N 1
ATOM 634 C CA . PRO A 1 81 ? 4.669 10.390 -16.641 1.00 91.19 81 PRO A CA 1
ATOM 635 C C . PRO A 1 81 ? 3.208 10.393 -17.117 1.00 91.19 81 PRO A C 1
ATOM 637 O O . PRO A 1 81 ? 2.342 9.876 -16.417 1.00 91.19 81 PRO A O 1
ATOM 640 N N . SER A 1 82 ? 2.908 10.904 -18.316 1.00 91.94 82 SER A N 1
ATOM 641 C CA . SER A 1 82 ? 1.570 10.797 -18.921 1.00 91.94 82 SER A CA 1
ATOM 642 C C . SER A 1 82 ? 1.158 9.353 -19.220 1.00 91.94 82 SER A C 1
ATOM 644 O O . SER A 1 82 ? -0.025 9.035 -19.152 1.00 91.94 82 SER A O 1
ATOM 646 N N . ARG A 1 83 ? 2.111 8.448 -19.485 1.00 93.50 83 ARG A N 1
ATOM 647 C CA . ARG A 1 83 ? 1.816 7.028 -19.738 1.00 93.50 83 ARG A CA 1
ATOM 648 C C . ARG A 1 83 ? 1.264 6.312 -18.505 1.00 93.50 83 ARG A C 1
ATOM 650 O O . ARG A 1 83 ? 0.570 5.312 -18.639 1.00 93.50 83 ARG A O 1
ATOM 657 N N . LEU A 1 84 ? 1.511 6.831 -17.300 1.00 93.12 84 LEU A N 1
ATOM 658 C CA . LEU A 1 84 ? 0.905 6.302 -16.072 1.00 93.12 84 LEU A CA 1
ATOM 659 C C . LEU A 1 84 ? -0.616 6.515 -16.028 1.00 93.12 84 LEU A C 1
ATOM 661 O O . LEU A 1 84 ? -1.315 5.812 -15.293 1.00 93.12 84 LEU A O 1
ATOM 665 N N . ASP A 1 85 ? -1.131 7.471 -16.803 1.00 92.38 85 ASP A N 1
ATOM 666 C CA . ASP A 1 85 ? -2.564 7.752 -16.892 1.00 92.38 85 ASP A CA 1
ATOM 667 C C . ASP A 1 85 ? -3.281 6.766 -17.822 1.00 92.38 85 ASP A C 1
ATOM 669 O O . ASP A 1 85 ? -4.470 6.515 -17.633 1.00 92.38 85 ASP A O 1
ATOM 673 N N . GLU A 1 86 ? -2.551 6.175 -18.774 1.00 94.62 86 GLU A N 1
ATOM 674 C CA . GLU A 1 86 ? -3.051 5.192 -19.747 1.00 94.62 86 GLU A CA 1
ATOM 675 C C . GLU A 1 86 ? -3.353 3.830 -19.104 1.00 94.62 86 GLU A C 1
ATOM 677 O O . GLU A 1 86 ? -4.118 3.038 -19.654 1.00 94.62 86 GLU A O 1
ATOM 682 N N . LEU A 1 87 ? -2.774 3.553 -17.930 1.00 95.50 87 LEU A N 1
ATOM 683 C CA . LEU A 1 87 ? -3.001 2.310 -17.202 1.00 95.50 87 LEU A CA 1
ATOM 684 C C . LEU A 1 87 ? -4.466 2.191 -16.769 1.00 95.50 87 LEU A C 1
ATOM 686 O O . LEU A 1 87 ? -5.035 3.081 -16.125 1.00 95.50 87 LEU A O 1
ATOM 690 N N . SER A 1 88 ? -5.061 1.041 -17.074 1.00 95.62 88 SER A N 1
ATOM 691 C CA . SER A 1 88 ? -6.418 0.710 -16.651 1.00 95.62 88 SER A CA 1
ATOM 692 C C . SER A 1 88 ? -6.531 0.651 -15.123 1.00 95.62 88 SER A C 1
ATOM 694 O O . SER A 1 88 ? -5.555 0.420 -14.405 1.00 95.62 88 SER A O 1
ATOM 696 N N . GLY A 1 89 ? -7.750 0.800 -14.597 1.00 95.88 89 GLY A N 1
ATOM 697 C CA . GLY A 1 89 ? -7.992 0.656 -13.157 1.00 95.88 89 GLY A CA 1
ATOM 698 C C . GLY A 1 89 ? -7.584 -0.722 -12.613 1.00 95.88 89 GLY A C 1
ATOM 699 O O . GLY A 1 89 ? -7.169 -0.834 -11.464 1.00 95.88 89 GLY A O 1
ATOM 700 N N . GLU A 1 90 ? -7.659 -1.772 -13.432 1.00 96.19 90 GLU A N 1
ATOM 701 C CA . GLU A 1 90 ? -7.185 -3.106 -13.060 1.00 96.19 90 GLU A CA 1
ATOM 702 C C . GLU A 1 90 ? -5.657 -3.159 -12.940 1.00 96.19 90 GLU A C 1
ATOM 704 O O . GLU A 1 90 ? -5.146 -3.575 -11.901 1.00 96.19 90 GLU A O 1
ATOM 709 N N . GLN A 1 91 ? -4.928 -2.652 -13.939 1.00 96.25 91 GLN A N 1
ATOM 710 C CA . GLN A 1 91 ? -3.464 -2.561 -13.883 1.00 96.25 91 GLN A CA 1
ATOM 711 C C . GLN A 1 91 ? -3.007 -1.716 -12.691 1.00 96.25 91 GLN A C 1
ATOM 713 O O . GLN A 1 91 ? -2.134 -2.140 -11.935 1.00 96.25 91 GLN A O 1
ATOM 718 N N . LYS A 1 92 ? -3.654 -0.567 -12.445 1.00 96.62 92 LYS A N 1
ATOM 719 C CA . LYS A 1 92 ? -3.381 0.267 -11.264 1.00 96.62 92 LYS A CA 1
ATOM 720 C C . LYS A 1 92 ? -3.548 -0.525 -9.967 1.00 96.62 92 LYS A C 1
ATOM 722 O O . LYS A 1 92 ? -2.693 -0.424 -9.095 1.00 96.62 92 LYS A O 1
ATOM 727 N N . ARG A 1 93 ? -4.587 -1.363 -9.841 1.00 97.38 93 ARG A N 1
ATOM 728 C CA . ARG A 1 93 ? -4.777 -2.230 -8.662 1.00 97.38 93 ARG A CA 1
ATOM 729 C C . ARG A 1 93 ? -3.650 -3.252 -8.491 1.00 97.38 93 ARG A C 1
ATOM 731 O O . ARG A 1 93 ? -3.116 -3.342 -7.387 1.00 97.38 93 ARG A O 1
ATOM 738 N N . LYS A 1 94 ? -3.257 -3.959 -9.559 1.00 96.81 94 LYS A N 1
ATOM 739 C CA . LYS A 1 94 ? -2.134 -4.925 -9.552 1.00 96.81 94 LYS A CA 1
ATOM 740 C C . LYS A 1 94 ? -0.813 -4.258 -9.156 1.00 96.81 94 LYS A C 1
ATOM 742 O O . LYS A 1 94 ? -0.035 -4.773 -8.356 1.00 96.81 94 LYS A O 1
ATOM 747 N N . ILE A 1 95 ? -0.566 -3.061 -9.678 1.00 95.25 95 ILE A N 1
ATOM 748 C CA . ILE A 1 95 ? 0.653 -2.305 -9.393 1.00 95.25 95 ILE A CA 1
ATOM 749 C C . ILE A 1 95 ? 0.644 -1.754 -7.959 1.00 95.25 95 ILE A C 1
ATOM 751 O O . ILE A 1 95 ? 1.652 -1.835 -7.257 1.00 95.25 95 ILE A O 1
ATOM 755 N N . LEU A 1 96 ? -0.492 -1.232 -7.488 1.00 94.50 96 LEU A N 1
ATOM 756 C CA . LEU A 1 96 ? -0.638 -0.744 -6.116 1.00 94.50 96 LEU A CA 1
ATOM 757 C C . LEU A 1 96 ? -0.470 -1.861 -5.084 1.00 94.50 96 LEU A C 1
ATOM 759 O O . LEU A 1 96 ? 0.173 -1.623 -4.065 1.00 94.50 96 LEU A O 1
ATOM 763 N N . SER A 1 97 ? -0.975 -3.075 -5.335 1.00 94.75 97 SER A N 1
ATOM 764 C CA . SER A 1 97 ? -0.705 -4.205 -4.435 1.00 94.75 97 SER A CA 1
ATOM 765 C C . SER A 1 97 ? 0.784 -4.522 -4.374 1.00 94.75 97 SER A C 1
ATOM 767 O O . SER A 1 97 ? 1.310 -4.708 -3.282 1.00 94.75 97 SER A O 1
ATOM 769 N N . VAL A 1 98 ? 1.498 -4.508 -5.506 1.00 93.50 98 VAL A N 1
ATOM 770 C CA . VAL A 1 98 ? 2.960 -4.697 -5.516 1.00 93.50 98 VAL A CA 1
ATOM 771 C C . VAL A 1 98 ? 3.661 -3.592 -4.725 1.00 93.50 98 VAL A C 1
ATOM 773 O O . VAL A 1 98 ? 4.521 -3.883 -3.893 1.00 93.50 98 VAL A O 1
ATOM 776 N N . ARG A 1 99 ? 3.268 -2.329 -4.932 1.00 90.69 99 ARG A N 1
ATOM 777 C CA . ARG A 1 99 ? 3.795 -1.187 -4.177 1.00 90.69 99 ARG A CA 1
ATOM 778 C C . ARG A 1 99 ? 3.636 -1.396 -2.674 1.00 90.69 99 ARG A C 1
ATOM 780 O O . ARG A 1 99 ? 4.616 -1.307 -1.946 1.00 90.69 99 ARG A O 1
ATOM 787 N N . TYR A 1 100 ? 2.426 -1.680 -2.212 1.00 90.38 100 TYR A N 1
ATOM 788 C CA . TYR A 1 100 ? 2.166 -1.818 -0.784 1.00 90.38 100 TYR A CA 1
ATOM 789 C C . TYR A 1 100 ? 2.867 -3.044 -0.190 1.00 90.38 100 TYR A C 1
ATOM 791 O O . TYR A 1 100 ? 3.510 -2.951 0.849 1.00 90.38 100 TYR A O 1
ATOM 799 N N . CYS A 1 101 ? 2.801 -4.187 -0.860 1.00 89.75 101 CYS A N 1
ATOM 800 C CA . CYS A 1 101 ? 3.253 -5.450 -0.290 1.00 89.75 101 CYS A CA 1
ATOM 801 C C . CYS A 1 101 ? 4.757 -5.733 -0.428 1.00 89.75 101 CYS A C 1
ATOM 803 O O . CYS A 1 101 ? 5.267 -6.624 0.252 1.00 89.75 101 CYS A O 1
ATOM 805 N N . VAL A 1 102 ? 5.475 -5.043 -1.317 1.00 84.81 102 VAL A N 1
ATOM 806 C CA . VAL A 1 102 ? 6.883 -5.373 -1.624 1.00 84.81 102 VAL A CA 1
ATOM 807 C C . VAL A 1 102 ? 7.819 -4.196 -1.380 1.00 84.81 102 VAL A C 1
ATOM 809 O O . VAL A 1 102 ? 8.987 -4.366 -1.020 1.00 84.81 102 VAL A O 1
ATOM 812 N N . ALA A 1 103 ? 7.324 -2.983 -1.589 1.00 66.44 103 ALA A N 1
ATOM 813 C CA . ALA A 1 103 ? 8.190 -1.869 -1.912 1.00 66.44 103 ALA A CA 1
ATOM 814 C C . ALA A 1 103 ? 8.762 -1.130 -0.682 1.00 66.44 103 ALA A C 1
ATOM 816 O O . ALA A 1 103 ? 9.699 -0.352 -0.834 1.00 66.44 103 ALA A O 1
ATOM 817 N N . ASP A 1 104 ? 8.314 -1.484 0.529 1.00 60.81 104 ASP A N 1
ATOM 818 C CA . ASP A 1 104 ? 8.877 -1.031 1.819 1.00 60.81 104 ASP A CA 1
ATOM 819 C C . ASP A 1 104 ? 10.362 -1.443 2.003 1.00 60.81 104 ASP A C 1
ATOM 821 O O . ASP A 1 104 ? 11.081 -0.928 2.854 1.00 60.81 104 ASP A O 1
ATOM 825 N N . THR A 1 105 ? 10.860 -2.355 1.156 1.00 55.25 105 THR A N 1
ATOM 826 C CA . THR A 1 105 ? 12.274 -2.775 1.099 1.00 55.25 105 THR A CA 1
ATOM 827 C C . THR A 1 105 ? 13.176 -1.865 0.253 1.00 55.25 105 THR A C 1
ATOM 829 O O . THR A 1 105 ? 14.396 -2.040 0.252 1.00 55.25 105 THR A O 1
ATOM 832 N N . LEU A 1 106 ? 12.613 -0.894 -0.470 1.00 58.97 106 LEU A N 1
ATOM 833 C CA . LEU A 1 106 ? 13.331 -0.002 -1.384 1.00 58.97 106 LEU A CA 1
ATOM 834 C C . LEU A 1 106 ? 13.226 1.451 -0.907 1.00 58.97 106 LEU A C 1
ATOM 836 O O . LEU A 1 106 ? 12.220 1.849 -0.341 1.00 58.97 106 LEU A O 1
ATOM 840 N N . ARG A 1 107 ? 14.248 2.285 -1.131 1.00 52.03 107 ARG A N 1
ATOM 841 C CA . ARG A 1 107 ? 14.144 3.741 -0.899 1.00 52.03 107 ARG A CA 1
ATOM 842 C C . ARG A 1 107 ? 13.338 4.347 -2.063 1.00 52.03 107 ARG A C 1
ATOM 844 O O . ARG A 1 107 ? 13.708 4.155 -3.214 1.00 52.03 107 ARG A O 1
ATOM 851 N N . GLN A 1 108 ? 12.200 4.979 -1.762 1.00 54.88 108 GLN A N 1
ATOM 852 C CA . GLN A 1 108 ? 10.975 4.947 -2.588 1.00 54.88 108 GLN A CA 1
ATOM 853 C C . GLN A 1 108 ? 10.577 6.240 -3.326 1.00 54.88 108 GLN A C 1
ATOM 855 O O . GLN A 1 108 ? 9.425 6.342 -3.755 1.00 54.88 108 GLN A O 1
ATOM 860 N N . ASP A 1 109 ? 11.459 7.221 -3.485 1.00 57.03 109 ASP A N 1
ATOM 861 C CA . ASP A 1 109 ? 11.040 8.590 -3.834 1.00 57.03 109 ASP A CA 1
ATOM 862 C C . ASP A 1 109 ? 10.162 8.673 -5.108 1.00 57.03 109 ASP A C 1
ATOM 864 O O . ASP A 1 109 ? 9.046 9.185 -5.042 1.00 57.03 109 ASP A O 1
ATOM 868 N N . ALA A 1 110 ? 10.548 8.045 -6.224 1.00 52.47 110 ALA A N 1
ATOM 869 C CA . ALA A 1 110 ? 9.765 8.086 -7.471 1.00 52.47 110 ALA A CA 1
ATOM 870 C C . ALA A 1 110 ? 8.455 7.278 -7.432 1.00 52.47 110 ALA A C 1
ATOM 872 O O . ALA A 1 110 ? 7.428 7.682 -7.979 1.00 52.47 110 ALA A O 1
ATOM 873 N N . THR A 1 111 ? 8.450 6.140 -6.732 1.00 59.72 111 THR A N 1
ATOM 874 C CA . THR A 1 111 ? 7.218 5.360 -6.543 1.00 59.72 111 THR A CA 1
ATOM 875 C C . THR A 1 111 ? 6.186 6.139 -5.710 1.00 59.72 111 THR A C 1
ATOM 877 O O . THR A 1 111 ? 4.984 5.912 -5.860 1.00 59.72 111 THR A O 1
ATOM 880 N N . SER A 1 112 ? 6.643 7.078 -4.867 1.00 73.81 112 SER A N 1
ATOM 881 C CA . SER A 1 112 ? 5.785 8.012 -4.131 1.00 73.81 112 SER A CA 1
ATOM 882 C C . SER A 1 112 ? 5.065 8.980 -5.064 1.00 73.81 112 SER A C 1
ATOM 884 O O . SER A 1 112 ? 3.876 9.200 -4.880 1.00 73.81 112 SER A O 1
ATOM 886 N N . GLU A 1 113 ? 5.730 9.497 -6.097 1.00 83.25 113 GLU A N 1
ATOM 887 C CA . GLU A 1 113 ? 5.113 10.461 -7.016 1.00 83.25 113 GLU A CA 1
ATOM 888 C C . GLU A 1 113 ? 4.019 9.828 -7.884 1.00 83.25 113 GLU A C 1
ATOM 890 O O . GLU A 1 113 ? 2.941 10.404 -8.044 1.00 83.25 113 GLU A O 1
ATOM 895 N N . CYS A 1 114 ? 4.253 8.616 -8.399 1.00 87.12 114 CYS A N 1
ATOM 896 C CA . CYS A 1 114 ? 3.229 7.866 -9.133 1.00 87.12 114 CYS A CA 1
ATOM 897 C C . CYS A 1 114 ? 2.004 7.577 -8.250 1.00 87.12 114 CYS A C 1
ATOM 899 O O . CYS A 1 114 ? 0.858 7.660 -8.696 1.00 87.12 114 CYS A O 1
ATOM 901 N N . HIS A 1 115 ? 2.245 7.232 -6.985 1.00 88.56 115 HIS A N 1
ATOM 902 C CA . HIS A 1 115 ? 1.190 6.978 -6.012 1.00 88.56 115 HIS A CA 1
ATOM 903 C C . HIS A 1 115 ? 0.386 8.241 -5.695 1.00 88.56 115 HIS A C 1
ATOM 905 O O . HIS A 1 115 ? -0.842 8.206 -5.775 1.00 88.56 115 HIS A O 1
ATOM 911 N N . ASP A 1 116 ? 1.064 9.358 -5.430 1.00 87.94 116 ASP A N 1
ATOM 912 C CA . ASP A 1 116 ? 0.434 10.653 -5.175 1.00 87.94 116 ASP A CA 1
ATOM 913 C C . ASP A 1 116 ? -0.391 11.112 -6.386 1.00 87.94 116 ASP A C 1
ATOM 915 O O . ASP A 1 116 ? -1.518 11.588 -6.226 1.00 87.94 116 ASP A O 1
ATOM 919 N N . ARG A 1 117 ? 0.121 10.901 -7.607 1.00 90.25 117 ARG A N 1
ATOM 920 C CA . ARG A 1 117 ? -0.602 11.177 -8.857 1.00 90.25 117 ARG A CA 1
ATOM 921 C C . ARG A 1 117 ? -1.921 10.413 -8.918 1.00 90.25 117 ARG A C 1
ATOM 923 O O . ARG A 1 117 ? -2.971 11.021 -9.128 1.00 90.25 117 ARG A O 1
ATOM 930 N N . TRP A 1 118 ? -1.892 9.098 -8.709 1.00 92.81 118 TRP A N 1
ATOM 931 C CA . TRP A 1 118 ? -3.112 8.289 -8.730 1.00 92.81 118 TRP A CA 1
ATOM 932 C C . TRP A 1 118 ? -4.048 8.612 -7.570 1.00 92.81 118 TRP A C 1
ATOM 934 O O . TRP A 1 118 ? -5.257 8.595 -7.764 1.00 92.81 118 TRP A O 1
ATOM 944 N N . LEU A 1 119 ? -3.524 8.976 -6.398 1.00 91.25 119 LEU A N 1
ATOM 945 C CA . LEU A 1 119 ? -4.344 9.411 -5.271 1.00 91.25 119 LEU A CA 1
ATOM 946 C C . LEU A 1 119 ? -5.130 10.693 -5.594 1.00 91.25 119 LEU A C 1
ATOM 948 O O . LEU A 1 119 ? -6.250 10.850 -5.115 1.00 91.25 119 LEU A O 1
ATOM 952 N N . GLN A 1 120 ? -4.573 11.604 -6.400 1.00 90.56 120 GLN A N 1
ATOM 953 C CA . GLN A 1 120 ? -5.308 12.789 -6.860 1.00 90.56 120 GLN A CA 1
ATOM 954 C C . GLN A 1 120 ? -6.357 12.465 -7.930 1.00 90.56 120 GLN A C 1
ATOM 956 O O . GLN A 1 120 ? -7.409 13.099 -7.958 1.00 90.56 120 GLN A O 1
ATOM 961 N N . GLN A 1 121 ? -6.082 11.501 -8.809 1.00 91.94 121 GLN A N 1
ATOM 962 C CA . GLN A 1 121 ? -6.972 11.149 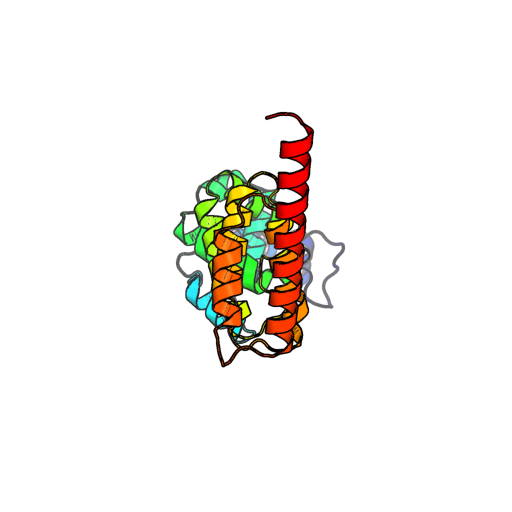-9.921 1.00 91.94 121 GLN A CA 1
ATOM 963 C C . GLN A 1 121 ? -8.130 10.237 -9.502 1.00 91.94 121 GLN A C 1
ATOM 965 O O . GLN A 1 121 ? -9.272 10.474 -9.885 1.00 91.94 121 GLN A O 1
ATOM 970 N N . ASP A 1 122 ? -7.827 9.192 -8.735 1.00 93.38 122 ASP A N 1
ATOM 971 C CA . ASP A 1 122 ? -8.771 8.173 -8.281 1.00 93.38 122 ASP A CA 1
ATOM 972 C C . ASP A 1 122 ? -8.445 7.769 -6.828 1.00 93.38 122 ASP A C 1
ATOM 974 O O . ASP A 1 122 ? -7.846 6.717 -6.563 1.00 93.38 122 ASP A O 1
ATOM 978 N N . PRO A 1 123 ? -8.803 8.628 -5.853 1.00 92.81 123 PRO A N 1
ATOM 979 C CA . PRO A 1 123 ? -8.521 8.368 -4.447 1.00 92.81 123 PRO A CA 1
ATOM 980 C C . PRO A 1 123 ? -9.220 7.113 -3.931 1.00 92.81 123 PRO A C 1
ATOM 982 O O . PRO A 1 123 ? -8.690 6.446 -3.044 1.00 92.81 123 PRO A O 1
ATOM 985 N N . ASP A 1 124 ? -10.395 6.779 -4.464 1.00 93.25 124 ASP A N 1
ATOM 986 C CA . ASP A 1 124 ? -11.179 5.652 -3.973 1.00 93.25 124 ASP A CA 1
ATOM 987 C C . ASP A 1 124 ? -10.497 4.326 -4.346 1.00 93.25 124 ASP A C 1
ATOM 989 O O . ASP A 1 124 ? -10.388 3.443 -3.494 1.00 93.25 124 ASP A O 1
ATOM 993 N N . LEU A 1 125 ? -9.931 4.214 -5.556 1.00 95.44 125 LEU A N 1
ATOM 994 C CA . LEU A 1 125 ? -9.129 3.056 -5.968 1.00 95.44 125 LEU A CA 1
ATOM 995 C C . LEU A 1 125 ? -7.870 2.894 -5.109 1.00 95.44 125 LEU A C 1
ATOM 997 O O . LEU A 1 125 ? -7.581 1.794 -4.628 1.00 95.44 125 LEU A O 1
ATOM 1001 N N . VAL A 1 126 ? -7.118 3.978 -4.901 1.00 94.00 126 VAL A N 1
ATOM 1002 C CA . VAL A 1 126 ? -5.864 3.940 -4.133 1.00 94.00 126 VAL A CA 1
ATOM 1003 C C . VAL A 1 126 ? -6.116 3.564 -2.675 1.00 94.00 126 VAL A C 1
ATOM 1005 O O . VAL A 1 126 ? -5.441 2.690 -2.126 1.00 94.00 126 VAL A O 1
ATOM 1008 N N . LEU A 1 127 ? -7.106 4.197 -2.045 1.00 93.25 127 LEU A N 1
ATOM 1009 C CA . LEU A 1 127 ? -7.433 3.956 -0.643 1.00 93.25 127 LEU A CA 1
ATOM 1010 C C . LEU A 1 127 ? -8.088 2.591 -0.418 1.00 93.25 127 LEU A C 1
ATOM 1012 O O . LEU A 1 127 ? -7.865 1.991 0.637 1.00 93.25 127 LEU A O 1
ATOM 1016 N N . ASP A 1 128 ? -8.855 2.074 -1.383 1.00 94.69 128 ASP A N 1
ATOM 1017 C CA . ASP A 1 128 ? -9.358 0.700 -1.321 1.00 94.69 128 ASP A CA 1
ATOM 1018 C C . ASP A 1 128 ? -8.209 -0.314 -1.350 1.00 94.69 128 ASP A C 1
ATOM 1020 O O . ASP A 1 128 ? -8.153 -1.206 -0.501 1.00 94.69 128 ASP A O 1
ATOM 1024 N N . MET A 1 129 ? -7.236 -0.132 -2.249 1.00 95.25 129 MET A N 1
ATOM 1025 C CA . MET A 1 129 ? -6.073 -1.018 -2.318 1.00 95.25 129 MET A CA 1
ATOM 1026 C C . MET A 1 129 ? -5.213 -0.966 -1.060 1.00 95.25 129 MET A C 1
ATOM 1028 O O . MET A 1 129 ? -4.830 -2.020 -0.545 1.00 95.25 129 MET A O 1
ATOM 1032 N N . LEU A 1 130 ? -4.966 0.230 -0.520 1.00 93.94 130 LEU A N 1
ATOM 1033 C CA . LEU A 1 130 ? -4.295 0.398 0.768 1.00 93.94 130 LEU A CA 1
ATOM 1034 C C . LEU A 1 130 ? -5.036 -0.368 1.864 1.00 93.94 130 LEU A C 1
ATOM 1036 O O . LEU A 1 130 ? -4.431 -1.147 2.600 1.00 93.94 130 LEU A O 1
ATOM 1040 N N . TYR A 1 131 ? -6.356 -0.177 1.961 1.00 95.00 131 TYR A N 1
ATOM 1041 C CA . TYR A 1 131 ? -7.181 -0.845 2.960 1.00 95.00 131 TYR A CA 1
ATOM 1042 C C . TYR A 1 131 ? -7.092 -2.368 2.852 1.00 95.00 131 TYR A C 1
ATOM 1044 O O . TYR A 1 131 ? -6.903 -3.027 3.874 1.00 95.00 131 TYR A O 1
ATOM 1052 N N . ARG A 1 132 ? -7.201 -2.927 1.641 1.00 95.62 132 ARG A N 1
ATOM 1053 C CA . ARG A 1 132 ? -7.111 -4.376 1.405 1.00 95.62 132 ARG A CA 1
ATOM 1054 C C . ARG A 1 132 ? -5.766 -4.933 1.865 1.00 95.62 132 ARG A C 1
ATOM 1056 O O . ARG A 1 132 ? -5.749 -5.834 2.702 1.00 95.62 132 ARG A O 1
ATOM 1063 N N . CYS A 1 133 ? -4.664 -4.333 1.411 1.00 94.56 133 CYS A 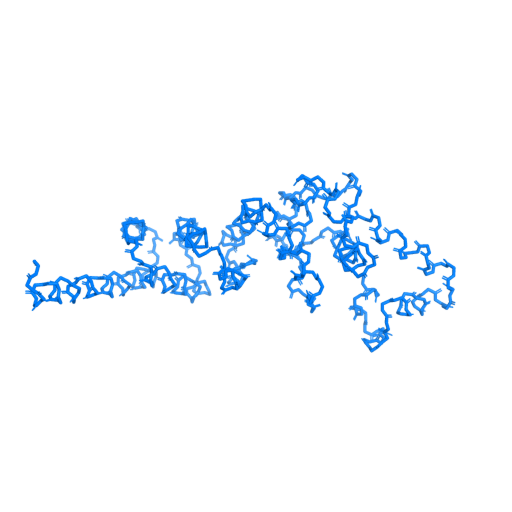N 1
ATOM 1064 C CA . CYS A 1 133 ? -3.314 -4.760 1.787 1.00 94.56 133 CYS A CA 1
ATOM 1065 C C . CYS A 1 133 ? -3.102 -4.672 3.308 1.00 94.56 133 CYS A C 1
ATOM 1067 O O . CYS A 1 133 ? -2.641 -5.624 3.938 1.00 94.56 133 CYS A O 1
ATOM 1069 N N . ALA A 1 134 ? -3.503 -3.556 3.925 1.00 93.94 134 ALA A N 1
ATOM 1070 C CA . ALA A 1 134 ? -3.344 -3.344 5.358 1.00 93.94 134 ALA A CA 1
ATOM 1071 C C . ALA A 1 134 ? -4.198 -4.304 6.202 1.00 93.94 134 ALA A C 1
ATOM 1073 O O . ALA A 1 134 ? -3.752 -4.766 7.251 1.00 93.94 134 ALA A O 1
ATOM 1074 N N . VAL A 1 135 ? -5.428 -4.617 5.780 1.00 94.56 135 VAL A N 1
ATOM 1075 C CA . VAL A 1 135 ? -6.301 -5.550 6.506 1.00 94.56 135 VAL A CA 1
ATOM 1076 C C . VAL A 1 135 ? -5.727 -6.957 6.518 1.00 94.56 135 VAL A C 1
ATOM 1078 O O . VAL A 1 135 ? -5.761 -7.603 7.566 1.00 94.56 135 VAL A O 1
ATOM 1081 N N . ASP A 1 136 ? -5.211 -7.438 5.394 1.00 94.38 136 ASP A N 1
ATOM 1082 C CA . ASP A 1 136 ? -4.663 -8.791 5.342 1.00 94.38 136 ASP A CA 1
ATOM 1083 C C . ASP A 1 136 ? -3.342 -8.899 6.109 1.00 94.38 136 ASP A C 1
ATOM 1085 O O . ASP A 1 136 ? -3.192 -9.830 6.902 1.00 94.38 136 ASP A O 1
ATOM 1089 N N . ALA A 1 137 ? -2.475 -7.882 6.040 1.00 92.06 137 ALA A N 1
ATOM 1090 C CA . ALA A 1 137 ? -1.295 -7.782 6.904 1.00 92.06 137 ALA A CA 1
ATOM 1091 C C . ALA A 1 137 ? -1.671 -7.778 8.403 1.00 92.06 137 ALA A C 1
ATOM 1093 O O . ALA A 1 137 ? -1.094 -8.504 9.218 1.00 92.06 137 ALA A O 1
ATOM 1094 N N . LEU A 1 138 ? -2.721 -7.038 8.785 1.00 92.75 138 LEU A N 1
ATOM 1095 C CA . LEU A 1 138 ? -3.231 -7.043 10.159 1.00 92.75 138 LEU A CA 1
ATOM 1096 C C . LEU A 1 138 ? -3.693 -8.435 10.607 1.00 92.75 138 LEU A C 1
ATOM 1098 O O . LEU A 1 138 ? -3.419 -8.818 11.747 1.00 92.75 138 LEU A O 1
ATOM 1102 N N . LYS A 1 139 ? -4.394 -9.187 9.749 1.00 91.50 139 LYS A N 1
ATOM 1103 C CA . LYS A 1 139 ? -4.906 -10.529 10.079 1.00 91.50 139 LYS A CA 1
ATOM 1104 C C . LYS A 1 139 ? -3.788 -11.526 10.366 1.00 91.50 139 LYS A C 1
ATOM 1106 O O . LYS A 1 139 ? -3.968 -12.364 11.248 1.00 91.50 139 LYS A O 1
ATOM 1111 N N . VAL A 1 140 ? -2.658 -11.425 9.666 1.00 90.94 140 VAL A N 1
ATOM 1112 C CA . VAL A 1 140 ? -1.505 -12.322 9.867 1.00 90.94 140 VAL A CA 1
ATOM 1113 C C . VAL A 1 140 ? -0.565 -11.884 10.990 1.00 90.94 140 VAL A C 1
ATOM 1115 O O . VAL A 1 140 ? 0.410 -12.569 11.280 1.00 90.94 140 VAL A O 1
ATOM 1118 N N . GLY A 1 141 ? -0.880 -10.789 11.685 1.00 89.50 141 GLY A N 1
ATOM 1119 C CA . GLY A 1 141 ? -0.107 -10.341 12.842 1.00 89.50 141 GLY A CA 1
ATOM 1120 C C . GLY A 1 141 ? 0.999 -9.336 12.516 1.00 89.50 141 GLY A C 1
ATOM 1121 O O . GLY A 1 141 ? 1.807 -9.041 13.401 1.00 89.50 141 GLY A O 1
ATOM 1122 N N . ASP A 1 142 ? 1.025 -8.778 11.302 1.00 88.88 142 ASP A N 1
ATOM 1123 C CA . ASP A 1 142 ? 2.020 -7.778 10.922 1.00 88.88 142 ASP A CA 1
ATOM 1124 C C . ASP A 1 142 ? 1.880 -6.515 11.784 1.00 88.88 142 ASP A C 1
ATOM 1126 O O . ASP A 1 142 ? 0.786 -5.985 12.006 1.00 88.88 142 ASP A O 1
ATOM 1130 N N . SER A 1 143 ? 3.007 -6.061 12.319 1.00 86.19 143 SER A N 1
ATOM 1131 C CA . SER A 1 143 ? 3.086 -4.877 13.176 1.00 86.19 143 SER A CA 1
ATOM 1132 C C . SER A 1 143 ? 3.265 -3.591 12.371 1.00 86.19 143 SER A C 1
ATOM 1134 O O . SER A 1 143 ? 2.946 -2.519 12.889 1.00 86.19 143 SER A O 1
ATOM 1136 N N . ASN A 1 144 ? 3.672 -3.708 11.102 1.00 83.81 144 ASN A N 1
ATOM 1137 C CA . ASN A 1 144 ? 3.843 -2.607 10.161 1.00 83.81 144 ASN A CA 1
ATOM 1138 C C . ASN A 1 144 ? 3.020 -2.830 8.877 1.00 83.81 144 ASN A C 1
ATOM 1140 O O . ASN A 1 144 ? 3.601 -2.933 7.802 1.00 83.81 144 ASN A O 1
ATOM 1144 N N . PRO A 1 145 ? 1.673 -2.879 8.947 1.00 87.88 145 PRO A N 1
ATOM 1145 C CA . PRO A 1 145 ? 0.861 -3.081 7.756 1.00 87.88 145 PRO A CA 1
ATOM 1146 C C . PRO A 1 145 ? 1.169 -2.058 6.653 1.00 87.88 145 PRO A C 1
ATOM 1148 O O . PRO A 1 145 ? 1.262 -0.856 6.955 1.00 87.88 145 PRO A O 1
ATOM 1151 N N . PRO A 1 146 ? 1.236 -2.504 5.387 1.00 83.56 146 PRO A N 1
ATOM 1152 C CA . PRO A 1 146 ? 1.490 -1.640 4.249 1.00 83.56 146 PRO A CA 1
ATOM 1153 C C . PRO A 1 146 ? 0.612 -0.392 4.181 1.00 83.56 146 PRO A C 1
ATOM 1155 O O . PRO A 1 146 ? -0.584 -0.430 4.476 1.00 83.56 146 PRO A O 1
ATOM 1158 N N . GLY A 1 147 ? 1.208 0.726 3.763 1.00 80.25 147 GLY A N 1
ATOM 1159 C CA . GLY A 1 147 ? 0.502 1.982 3.489 1.00 80.25 147 GLY A CA 1
ATOM 1160 C C . GLY A 1 147 ? -0.053 2.711 4.718 1.00 80.25 147 GLY A C 1
ATOM 1161 O O . GLY A 1 147 ? -0.571 3.820 4.597 1.00 80.25 147 GLY A O 1
ATOM 1162 N N . LEU A 1 148 ? 0.072 2.163 5.933 1.00 83.25 148 LEU A N 1
ATOM 1163 C CA . LEU A 1 148 ? -0.469 2.833 7.116 1.00 83.25 148 LEU A CA 1
ATOM 1164 C C . LEU A 1 148 ? 0.262 4.143 7.445 1.00 83.25 148 LEU A C 1
ATOM 1166 O O . LEU A 1 148 ? -0.350 5.087 7.947 1.00 83.25 148 LEU A O 1
ATOM 1170 N N . TYR A 1 149 ? 1.560 4.215 7.150 1.00 77.31 149 TYR A N 1
ATOM 1171 C CA . TYR A 1 149 ? 2.327 5.4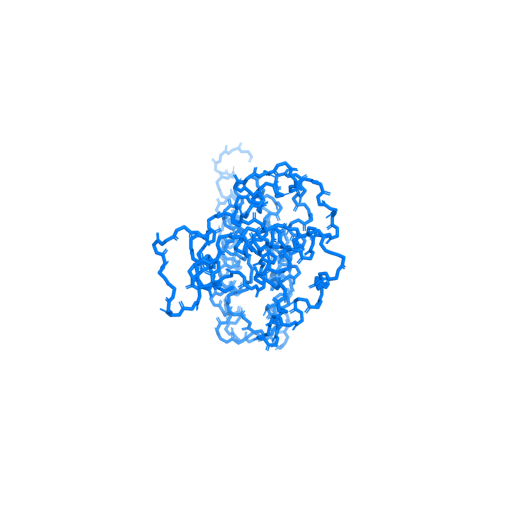55 7.264 1.00 77.31 149 TYR A CA 1
ATOM 1172 C C . TYR A 1 149 ? 1.915 6.491 6.209 1.00 77.31 149 TYR A C 1
ATOM 1174 O O . TYR A 1 149 ? 1.939 7.685 6.505 1.00 77.31 149 TYR A O 1
ATOM 1182 N N . ASP A 1 150 ? 1.447 6.054 5.038 1.00 79.44 150 ASP A N 1
ATOM 1183 C CA . ASP A 1 150 ? 1.001 6.954 3.970 1.00 79.44 150 ASP A CA 1
ATOM 1184 C C . ASP A 1 150 ? -0.286 7.690 4.352 1.00 79.44 150 ASP A C 1
ATOM 1186 O O . ASP A 1 150 ? -0.436 8.870 4.043 1.00 79.44 150 ASP A O 1
ATOM 1190 N N . LEU A 1 151 ? -1.172 7.058 5.136 1.00 82.06 151 LEU A N 1
ATOM 1191 C CA . LEU A 1 151 ? -2.388 7.710 5.645 1.00 82.06 151 LEU A CA 1
ATOM 1192 C C . LEU A 1 151 ? -2.098 8.980 6.454 1.00 82.06 151 LEU A C 1
ATOM 1194 O O . LEU A 1 151 ? -2.968 9.843 6.571 1.00 82.06 151 LEU A O 1
ATOM 1198 N N . ASP A 1 152 ? -0.917 9.089 7.070 1.00 75.88 152 ASP A N 1
ATOM 1199 C CA . ASP A 1 152 ? -0.511 10.291 7.807 1.00 75.88 152 ASP A CA 1
ATOM 1200 C C . ASP A 1 152 ? -0.065 11.426 6.869 1.00 75.88 152 ASP A C 1
ATOM 1202 O O . ASP A 1 152 ? -0.028 12.579 7.291 1.00 75.88 152 ASP A O 1
ATOM 1206 N N . ARG A 1 153 ? 0.252 11.114 5.606 1.00 74.50 153 ARG A N 1
ATOM 1207 C CA . ARG A 1 153 ? 0.687 12.072 4.579 1.00 74.50 153 ARG A CA 1
ATOM 1208 C C . ARG A 1 153 ? -0.477 12.610 3.744 1.00 74.50 153 ARG A C 1
ATOM 1210 O O . ARG A 1 153 ? -0.332 13.658 3.118 1.00 74.50 153 ARG A O 1
ATOM 1217 N N . PHE A 1 154 ? -1.641 11.954 3.763 1.00 79.56 154 PHE A N 1
ATOM 1218 C CA . PHE A 1 154 ? -2.825 12.318 2.970 1.00 79.56 154 PHE A CA 1
ATOM 1219 C C . PHE A 1 154 ? -3.595 13.528 3.528 1.00 79.56 154 PHE A C 1
ATOM 1221 O O . PHE A 1 154 ? -4.798 13.475 3.790 1.00 79.56 154 PHE A O 1
ATOM 1228 N N . ASN A 1 155 ? -2.904 14.657 3.677 1.00 69.81 155 ASN A N 1
ATOM 1229 C CA . ASN A 1 155 ? -3.445 15.893 4.247 1.00 69.81 155 ASN A CA 1
ATOM 1230 C C . ASN A 1 155 ? -4.589 16.511 3.424 1.00 69.81 155 ASN A C 1
ATOM 1232 O O . ASN A 1 155 ? -5.340 17.322 3.952 1.00 69.81 155 ASN A O 1
ATOM 1236 N N . THR A 1 156 ? -4.739 16.144 2.150 1.00 75.81 156 THR A N 1
ATOM 1237 C CA . THR A 1 156 ? -5.837 16.604 1.281 1.00 75.81 156 THR A CA 1
ATOM 1238 C C . THR A 1 156 ? -7.053 15.675 1.300 1.00 75.81 156 THR A C 1
ATOM 1240 O O . THR A 1 156 ? -8.105 16.043 0.792 1.00 75.81 156 THR A O 1
ATOM 1243 N N . GLN A 1 157 ? -6.941 14.491 1.913 1.00 81.31 157 GLN A N 1
ATOM 1244 C CA . GLN A 1 157 ? -7.985 13.459 1.958 1.00 81.31 157 GLN A CA 1
ATOM 1245 C C . GLN A 1 157 ? -8.347 13.116 3.410 1.00 81.31 157 GLN A C 1
ATOM 1247 O O . GLN A 1 157 ? -8.433 11.945 3.784 1.00 81.31 157 GLN A O 1
ATOM 1252 N N . VAL A 1 158 ? -8.505 14.139 4.253 1.00 83.62 158 VAL A N 1
ATOM 1253 C CA . VAL A 1 158 ? -8.637 14.006 5.716 1.00 83.62 158 VAL A CA 1
ATOM 1254 C C . VAL A 1 158 ? -9.823 13.121 6.116 1.00 83.62 158 VAL A C 1
ATOM 1256 O O . VAL A 1 158 ? -9.637 12.184 6.896 1.00 83.62 158 VAL A O 1
ATOM 1259 N N . ASP A 1 159 ? -11.002 13.352 5.535 1.00 87.56 159 ASP A N 1
ATOM 1260 C CA . ASP A 1 159 ? -12.217 12.583 5.844 1.00 87.56 159 ASP A CA 1
ATOM 1261 C C . ASP A 1 159 ? -12.106 11.131 5.366 1.00 87.56 159 ASP A C 1
ATOM 1263 O O . ASP A 1 159 ? -12.339 10.193 6.128 1.00 87.56 159 ASP A O 1
ATOM 1267 N N . ARG A 1 160 ? -11.622 10.919 4.136 1.00 88.94 160 ARG A N 1
ATOM 1268 C CA . ARG A 1 160 ? -11.388 9.567 3.609 1.00 88.94 160 ARG A CA 1
ATOM 1269 C C . ARG A 1 160 ? -10.347 8.809 4.439 1.00 88.94 160 ARG A C 1
ATOM 1271 O O . ARG A 1 160 ? -10.512 7.627 4.730 1.00 88.94 160 ARG A O 1
ATOM 1278 N N . SER A 1 161 ? -9.284 9.486 4.869 1.00 87.88 161 SER A N 1
ATOM 1279 C CA . SER A 1 161 ? -8.249 8.899 5.727 1.00 87.88 161 SER A CA 1
ATOM 1280 C C . SER A 1 161 ? -8.805 8.525 7.099 1.00 87.88 161 SER A C 1
ATOM 1282 O O . SER A 1 161 ? -8.445 7.480 7.645 1.00 87.88 161 SER A O 1
ATOM 1284 N N . TYR A 1 162 ? -9.700 9.343 7.660 1.00 89.62 162 TYR A N 1
ATOM 1285 C CA . TYR A 1 162 ? -10.444 8.999 8.869 1.00 89.62 162 TYR A CA 1
ATOM 1286 C C . TYR A 1 162 ? -11.291 7.739 8.667 1.00 89.62 162 TYR A C 1
ATOM 1288 O O . TYR A 1 162 ? -11.174 6.796 9.458 1.00 89.62 162 TYR A O 1
ATOM 1296 N N . ASP A 1 163 ? -12.061 7.673 7.581 1.00 90.62 163 ASP A N 1
ATOM 1297 C CA . ASP A 1 163 ? -12.914 6.527 7.268 1.00 90.62 163 ASP A CA 1
ATOM 1298 C C . ASP A 1 163 ? -12.110 5.234 7.125 1.00 90.62 163 ASP A C 1
ATOM 1300 O O . ASP A 1 163 ? -12.476 4.203 7.705 1.00 90.62 163 ASP A O 1
ATOM 1304 N N . ILE A 1 164 ? -10.969 5.278 6.430 1.00 92.56 164 ILE A N 1
ATOM 1305 C CA . ILE A 1 164 ? -10.062 4.132 6.326 1.00 92.56 164 ILE A CA 1
ATOM 1306 C C . ILE A 1 164 ? -9.543 3.717 7.705 1.00 92.56 164 ILE A C 1
ATOM 1308 O O . ILE A 1 164 ? -9.609 2.534 8.040 1.00 92.56 164 ILE A O 1
ATOM 1312 N N . ARG A 1 165 ? -9.100 4.648 8.560 1.00 92.06 165 ARG A N 1
ATOM 1313 C CA . ARG A 1 165 ? -8.635 4.307 9.921 1.00 92.06 165 ARG A CA 1
ATOM 1314 C C . ARG A 1 165 ? -9.738 3.663 10.761 1.00 92.06 165 ARG A C 1
ATOM 1316 O O . ARG A 1 165 ? -9.478 2.694 11.477 1.00 92.06 165 ARG A O 1
ATOM 1323 N N . VAL A 1 166 ? -10.977 4.144 10.661 1.00 92.50 166 VAL A N 1
ATOM 1324 C CA . VAL A 1 166 ? -12.134 3.531 11.332 1.00 92.50 166 VAL A CA 1
ATOM 1325 C C . VAL A 1 166 ? -12.404 2.127 10.786 1.00 92.50 166 VAL A C 1
ATOM 1327 O O . VAL A 1 166 ? -12.607 1.192 11.569 1.00 92.50 166 VAL A O 1
ATOM 1330 N N . ARG A 1 167 ? -12.379 1.943 9.460 1.00 94.00 167 ARG A N 1
ATOM 1331 C CA . ARG A 1 167 ? -12.525 0.626 8.818 1.00 94.00 167 ARG A CA 1
ATOM 1332 C C . ARG A 1 167 ? -11.416 -0.336 9.252 1.00 94.00 167 ARG A C 1
ATOM 1334 O O . ARG A 1 167 ? -11.711 -1.494 9.551 1.00 94.00 167 ARG A O 1
ATOM 1341 N N . LEU A 1 168 ? -10.174 0.132 9.359 1.00 94.19 168 LEU A N 1
ATOM 1342 C CA . LEU A 1 168 ? -9.039 -0.651 9.853 1.00 94.19 168 LEU A CA 1
ATOM 1343 C C . LEU A 1 168 ? -9.234 -1.046 11.316 1.00 94.19 168 LEU A C 1
ATOM 1345 O O . LEU A 1 168 ? -9.090 -2.216 11.651 1.00 94.19 168 LEU A O 1
ATOM 1349 N N . LEU A 1 169 ? -9.665 -0.129 12.187 1.00 93.56 169 LEU A N 1
ATOM 1350 C CA . LEU A 1 169 ? -9.976 -0.465 13.580 1.00 93.56 169 LEU A CA 1
ATOM 1351 C C . LEU A 1 169 ? -11.100 -1.511 13.700 1.00 93.56 169 LEU A C 1
ATOM 1353 O O . LEU A 1 169 ? -11.052 -2.368 14.590 1.00 93.56 169 LEU A O 1
ATOM 1357 N N . ARG A 1 170 ? -12.108 -1.464 12.815 1.00 93.06 170 ARG A N 1
ATOM 1358 C CA . ARG A 1 170 ? -13.177 -2.479 12.738 1.00 93.06 170 ARG A CA 1
ATOM 1359 C C . ARG A 1 170 ? -12.635 -3.849 12.334 1.00 93.06 170 ARG A C 1
ATOM 1361 O O . ARG A 1 170 ? -13.061 -4.839 12.928 1.00 93.06 170 ARG A O 1
ATOM 1368 N N . ALA A 1 171 ? -11.731 -3.886 11.357 1.00 93.31 171 ALA A N 1
ATOM 1369 C CA . ALA A 1 171 ? -11.100 -5.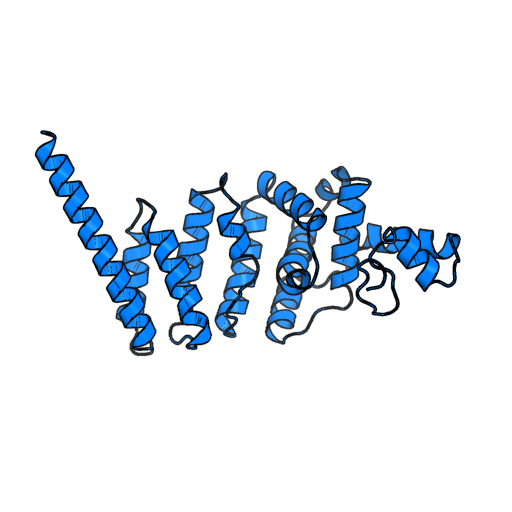103 10.848 1.00 93.31 171 ALA A CA 1
ATOM 1370 C C . ALA A 1 171 ? -9.977 -5.636 11.756 1.00 93.31 171 ALA A C 1
ATOM 1372 O O . ALA A 1 171 ? -9.634 -6.811 11.680 1.00 93.31 171 ALA A O 1
ATOM 1373 N N . PHE A 1 172 ? -9.433 -4.792 12.638 1.00 93.56 172 PHE A N 1
ATOM 1374 C CA . PHE A 1 172 ? -8.307 -5.130 13.501 1.00 93.56 172 PHE A CA 1
ATOM 1375 C C . PHE A 1 172 ? -8.603 -6.382 14.346 1.00 93.56 172 PHE A C 1
ATOM 1377 O O . PHE A 1 172 ? -9.668 -6.413 14.989 1.00 93.56 172 PHE A O 1
ATOM 1384 N N . PRO A 1 173 ? -7.674 -7.358 14.422 1.00 90.81 173 PRO A N 1
ATOM 1385 C CA . PRO A 1 173 ? -7.895 -8.630 15.098 1.00 90.81 173 PRO A CA 1
ATOM 1386 C C . PRO A 1 173 ? -8.463 -8.476 16.508 1.00 90.81 173 PRO A C 1
ATOM 1388 O O . PRO A 1 173 ? -8.020 -7.645 17.309 1.00 90.81 173 PRO A O 1
ATOM 1391 N N . VAL A 1 174 ? -9.460 -9.305 16.831 1.00 87.25 174 VAL A N 1
ATOM 1392 C CA . VAL A 1 174 ? -10.035 -9.341 18.183 1.00 87.25 174 VAL A CA 1
ATOM 1393 C C . VAL A 1 174 ? -8.984 -9.798 19.187 1.00 87.25 174 VAL A C 1
ATOM 1395 O O . VAL A 1 174 ? -8.894 -9.207 20.253 1.00 87.25 174 VAL A O 1
ATOM 1398 N N . ARG A 1 175 ? -8.159 -10.781 18.816 1.00 88.00 175 ARG A N 1
ATOM 1399 C CA . ARG A 1 175 ? -6.989 -11.230 19.571 1.00 88.00 175 ARG A CA 1
ATOM 1400 C C . ARG A 1 175 ? -5.736 -10.867 18.781 1.00 88.00 175 ARG A C 1
ATOM 1402 O O . ARG A 1 175 ? -5.369 -11.592 17.865 1.00 88.00 175 ARG A O 1
ATOM 1409 N N . ALA A 1 176 ? -5.125 -9.739 19.117 1.00 87.25 176 ALA A N 1
ATOM 1410 C CA . ALA A 1 176 ? -3.887 -9.301 18.480 1.00 87.25 176 ALA A CA 1
ATOM 1411 C C . ALA A 1 176 ? -2.666 -9.714 19.322 1.00 87.25 176 ALA A C 1
ATOM 1413 O O . ALA A 1 176 ? -2.757 -9.680 20.556 1.00 87.25 176 ALA A O 1
ATOM 1414 N N . PRO A 1 177 ? -1.535 -10.092 18.699 1.00 88.88 177 PRO A N 1
ATOM 1415 C CA . PRO A 1 177 ? -0.266 -10.250 19.399 1.00 88.88 177 PRO A CA 1
ATOM 1416 C C . PRO A 1 177 ? 0.167 -8.936 20.063 1.00 88.88 177 PRO A C 1
ATOM 1418 O O . PRO A 1 177 ? -0.233 -7.842 19.658 1.00 88.88 177 PRO A O 1
ATOM 1421 N N . SER A 1 178 ? 1.017 -9.039 21.089 1.00 88.19 178 SER A N 1
ATOM 1422 C CA . SER A 1 178 ? 1.542 -7.876 21.819 1.00 88.19 178 SER A CA 1
ATOM 1423 C C . SER A 1 178 ? 2.270 -6.884 20.905 1.00 88.19 178 SER A C 1
ATOM 1425 O O . SER A 1 178 ? 2.195 -5.677 21.131 1.00 88.19 178 SER A O 1
ATOM 1427 N N . THR A 1 179 ? 2.901 -7.384 19.843 1.00 90.56 179 THR A N 1
ATOM 1428 C CA . THR A 1 179 ? 3.613 -6.609 18.817 1.00 90.56 179 THR A CA 1
ATOM 1429 C C . THR A 1 179 ? 2.703 -5.652 18.041 1.00 90.56 179 THR A C 1
ATOM 1431 O O . THR A 1 179 ? 3.139 -4.575 17.651 1.00 90.56 179 THR A O 1
ATOM 1434 N N . GLN A 1 180 ? 1.411 -5.973 17.908 1.00 92.00 180 GLN A N 1
ATOM 1435 C CA . GLN A 1 180 ? 0.413 -5.133 17.238 1.00 92.00 180 GLN A CA 1
ATOM 1436 C C . GLN A 1 180 ? -0.279 -4.124 18.177 1.00 92.00 180 GLN A C 1
ATOM 1438 O O . GLN A 1 180 ? -1.057 -3.279 17.731 1.00 92.00 180 GLN A O 1
ATOM 1443 N N . LEU A 1 181 ? -0.035 -4.165 19.491 1.00 91.06 181 LEU A N 1
ATOM 1444 C CA . LEU A 1 181 ? -0.673 -3.229 20.429 1.00 91.06 181 LEU A CA 1
ATOM 1445 C C . LEU A 1 181 ? -0.266 -1.760 20.226 1.00 91.06 181 LEU A C 1
ATOM 1447 O O . LEU A 1 181 ? -1.157 -0.907 20.300 1.00 91.06 181 LEU A O 1
ATOM 1451 N N . PRO A 1 182 ? 1.010 -1.424 19.936 1.00 91.81 182 PRO A N 1
ATOM 1452 C CA . PRO A 1 182 ? 1.396 -0.053 19.602 1.00 91.81 182 PRO A CA 1
ATOM 1453 C C . PRO A 1 182 ? 0.637 0.477 18.381 1.00 91.81 182 PRO A C 1
ATOM 1455 O O . PRO A 1 182 ? 0.186 1.622 18.371 1.00 91.81 182 PRO A O 1
ATOM 1458 N N . LEU A 1 183 ? 0.423 -0.386 17.386 1.00 91.50 183 LEU A N 1
ATOM 1459 C CA . LEU A 1 183 ? -0.338 -0.068 16.186 1.00 91.50 183 LEU A CA 1
ATOM 1460 C C . LEU A 1 183 ? -1.804 0.244 16.500 1.00 91.50 183 LEU A C 1
ATOM 1462 O O . LEU A 1 183 ? -2.342 1.258 16.051 1.00 91.50 183 LEU A O 1
ATOM 1466 N N . LEU A 1 184 ? -2.442 -0.598 17.320 1.00 92.19 184 LEU A N 1
ATOM 1467 C CA . LEU A 1 184 ? -3.806 -0.362 17.790 1.00 92.19 184 LEU A CA 1
ATOM 1468 C C . LEU A 1 184 ? -3.913 0.972 18.537 1.00 92.19 184 LEU A C 1
ATOM 1470 O O . LEU A 1 184 ? -4.852 1.737 18.308 1.00 92.19 184 LEU A O 1
ATOM 1474 N N . ASP A 1 185 ? -2.964 1.264 19.429 1.00 91.75 185 ASP A N 1
ATOM 1475 C CA . ASP A 1 185 ? -2.972 2.513 20.187 1.00 91.75 185 ASP A CA 1
ATOM 1476 C C . ASP A 1 185 ? -2.775 3.742 19.291 1.00 91.75 185 ASP A C 1
ATOM 1478 O O . ASP A 1 185 ? -3.453 4.754 19.496 1.00 91.75 185 ASP A O 1
ATOM 1482 N N . ARG A 1 186 ? -1.905 3.644 18.276 1.00 90.56 186 ARG A N 1
ATOM 1483 C CA . ARG A 1 186 ? -1.713 4.685 17.258 1.00 90.56 186 ARG A CA 1
ATOM 1484 C C . ARG A 1 186 ? -3.009 4.956 16.498 1.00 90.56 186 ARG A C 1
ATOM 1486 O O . ARG A 1 186 ? -3.460 6.101 16.485 1.00 90.56 186 ARG A O 1
ATOM 1493 N N . LEU A 1 187 ? -3.643 3.918 15.947 1.00 91.31 187 LEU A N 1
ATOM 1494 C CA . LEU A 1 187 ? -4.901 4.042 15.202 1.00 91.31 187 LEU A CA 1
ATOM 1495 C C . LEU A 1 187 ? -6.006 4.675 16.057 1.00 91.31 187 LEU A C 1
ATOM 1497 O O . LEU A 1 187 ? -6.658 5.629 15.632 1.00 91.31 187 LEU A O 1
ATOM 1501 N N . LEU A 1 188 ? -6.186 4.196 17.292 1.00 90.56 188 LEU A N 1
ATOM 1502 C CA . LEU A 1 188 ? -7.156 4.779 18.222 1.00 90.56 188 LEU A CA 1
ATOM 1503 C C . LEU A 1 188 ? -6.818 6.241 18.546 1.00 90.56 188 LEU A C 1
ATOM 1505 O O . LEU A 1 188 ? -7.711 7.083 18.609 1.00 90.56 188 LEU A O 1
ATOM 1509 N N . GLY A 1 189 ? -5.539 6.551 18.762 1.00 88.62 189 GLY A N 1
ATOM 1510 C CA . GLY A 1 189 ? -5.072 7.901 19.065 1.00 88.62 189 GLY A CA 1
ATOM 1511 C C . GLY A 1 189 ? -5.314 8.892 17.928 1.00 88.62 189 GLY A C 1
ATOM 1512 O O . GLY A 1 189 ? -5.638 10.046 18.198 1.00 88.62 189 GLY A O 1
ATOM 1513 N N . GLN A 1 190 ? -5.196 8.446 16.678 1.00 88.00 190 GLN A N 1
ATOM 1514 C CA . GLN A 1 190 ? -5.424 9.271 15.493 1.00 88.00 190 GLN A CA 1
ATOM 1515 C C . GLN A 1 190 ? -6.915 9.523 15.262 1.00 88.00 190 GLN A C 1
ATOM 1517 O O . GLN A 1 190 ? -7.309 10.672 15.096 1.00 88.00 190 GLN A O 1
ATOM 1522 N N . VAL A 1 191 ? -7.757 8.489 15.355 1.00 88.25 191 VAL A N 1
ATOM 1523 C CA . VAL A 1 191 ? -9.216 8.617 15.171 1.00 88.25 191 VAL A CA 1
ATOM 1524 C C . VAL A 1 191 ? -9.857 9.470 16.276 1.00 88.25 191 VAL A C 1
ATOM 1526 O O . VAL A 1 191 ? -10.769 10.242 16.005 1.00 88.25 191 VAL A O 1
ATOM 1529 N N . VAL A 1 192 ? -9.342 9.431 17.514 1.00 86.88 192 VAL A N 1
ATOM 1530 C CA . VAL A 1 192 ? -9.818 10.290 18.623 1.00 86.88 192 VAL A CA 1
ATOM 1531 C C . VAL A 1 192 ? -9.651 11.790 18.341 1.00 86.88 192 VAL A C 1
ATOM 1533 O O . VAL A 1 192 ? -10.321 12.602 18.982 1.00 86.88 192 VAL A O 1
ATOM 1536 N N . ARG A 1 193 ? -8.777 12.197 17.418 1.00 83.56 193 ARG A N 1
ATOM 1537 C CA . ARG A 1 193 ? -8.592 13.622 17.095 1.00 83.56 193 ARG A CA 1
ATOM 1538 C C . ARG A 1 193 ? -9.750 14.199 16.281 1.00 83.56 193 ARG A C 1
ATOM 1540 O O . ARG A 1 193 ? -9.893 15.414 16.244 1.00 83.56 193 ARG A O 1
ATOM 1547 N N . PHE A 1 194 ? -10.580 13.350 15.682 1.00 82.50 194 PHE A N 1
ATOM 1548 C CA . PHE A 1 194 ? -11.656 13.780 14.802 1.00 82.50 194 PHE A CA 1
ATOM 1549 C C . PHE A 1 194 ? -12.950 14.096 15.572 1.00 82.50 194 PHE A C 1
ATOM 1551 O O . PHE A 1 194 ? -13.200 13.497 16.629 1.00 82.50 194 PHE A O 1
ATOM 1558 N N . PRO A 1 195 ? -13.773 15.043 15.074 1.00 76.94 195 PRO A N 1
ATOM 1559 C CA . PRO A 1 195 ? -15.031 15.424 15.716 1.00 76.94 195 PRO A CA 1
ATOM 1560 C C . PRO A 1 195 ? -16.087 14.317 15.686 1.00 76.94 195 PRO A C 1
ATOM 1562 O O . PRO A 1 195 ? -16.792 14.139 16.681 1.00 76.94 195 PRO A O 1
ATOM 1565 N N . ASP A 1 196 ? -16.179 13.559 14.586 1.00 78.75 196 ASP A N 1
ATOM 1566 C CA . ASP A 1 196 ? -17.061 12.395 14.528 1.00 78.75 196 ASP A CA 1
ATOM 1567 C C . ASP A 1 196 ? -16.498 11.283 15.414 1.00 78.75 196 ASP A C 1
ATOM 1569 O O . ASP A 1 196 ? -15.428 10.711 15.182 1.00 78.75 196 ASP A O 1
ATOM 1573 N N . ARG A 1 197 ? -17.238 10.994 16.479 1.00 78.56 197 ARG A N 1
ATOM 1574 C CA . ARG A 1 197 ? -16.883 10.000 17.489 1.00 78.56 197 ARG A CA 1
ATOM 1575 C C . ARG A 1 197 ? -17.867 8.842 17.525 1.00 78.56 197 ARG A C 1
ATOM 1577 O O . ARG A 1 197 ? -17.598 7.860 18.211 1.00 78.56 197 ARG A O 1
ATOM 1584 N N . VAL A 1 198 ? -18.967 8.898 16.768 1.00 84.19 198 VAL A N 1
ATOM 1585 C CA . VAL A 1 198 ? -20.007 7.857 16.787 1.00 84.19 198 VAL A CA 1
ATOM 1586 C C . VAL A 1 198 ? -19.426 6.542 16.282 1.00 84.19 198 VAL A C 1
ATOM 1588 O O . VAL A 1 198 ? -19.542 5.499 16.937 1.00 84.19 198 VAL A O 1
ATOM 1591 N N . ALA A 1 199 ? -18.723 6.604 15.151 1.00 84.25 199 ALA A N 1
ATOM 1592 C CA . ALA A 1 199 ? -18.102 5.438 14.547 1.00 84.25 199 ALA A CA 1
ATOM 1593 C C . ALA A 1 199 ? -17.019 4.823 15.451 1.00 84.25 199 ALA A C 1
ATOM 1595 O O . ALA A 1 199 ? -16.966 3.599 15.607 1.00 84.25 199 ALA A O 1
ATOM 1596 N N . LEU A 1 200 ? -16.203 5.658 16.102 1.00 85.31 200 LEU A N 1
ATOM 1597 C CA . LEU A 1 200 ? -15.183 5.220 17.056 1.00 85.31 200 LEU A CA 1
ATOM 1598 C C . LEU A 1 200 ? -15.800 4.580 18.309 1.00 85.31 200 LEU A C 1
ATOM 1600 O O . LEU A 1 200 ? -15.374 3.498 18.721 1.00 85.31 200 LEU A O 1
ATOM 1604 N N . SER A 1 201 ? -16.820 5.208 18.894 1.00 85.50 201 SER A N 1
ATOM 1605 C CA . SER A 1 201 ? -17.536 4.692 20.063 1.00 85.50 201 SER A CA 1
ATOM 1606 C C . SER A 1 201 ? -18.112 3.298 19.795 1.00 85.50 201 SER A C 1
ATOM 1608 O O . SER A 1 201 ? -17.958 2.388 20.617 1.00 85.50 201 SER A O 1
ATOM 1610 N N . ALA A 1 202 ? -18.705 3.088 18.614 1.00 88.88 202 ALA A N 1
ATOM 1611 C CA . ALA A 1 202 ? -19.215 1.784 18.197 1.00 88.88 202 ALA A CA 1
ATOM 1612 C C . ALA A 1 202 ? -18.098 0.725 18.105 1.00 88.88 202 ALA A C 1
ATOM 1614 O O . ALA A 1 202 ? -18.266 -0.408 18.569 1.00 88.88 202 ALA A O 1
ATOM 1615 N N . VAL A 1 203 ? -16.933 1.096 17.565 1.00 88.94 203 VAL A N 1
ATOM 1616 C CA . VAL A 1 203 ? -15.759 0.215 17.469 1.00 88.94 203 VAL A CA 1
ATOM 1617 C C . VAL A 1 203 ? -15.226 -0.172 18.847 1.00 88.94 203 VAL A C 1
ATOM 1619 O O . VAL A 1 203 ? -15.026 -1.359 19.115 1.00 88.94 203 VAL A O 1
ATOM 1622 N N . ILE A 1 204 ? -15.033 0.806 19.734 1.00 88.06 204 ILE A N 1
ATOM 1623 C CA . ILE A 1 204 ? -14.566 0.582 21.108 1.00 88.06 204 ILE A CA 1
ATOM 1624 C C . ILE A 1 204 ? -15.549 -0.326 21.852 1.00 88.06 204 ILE A C 1
ATOM 1626 O O . ILE A 1 204 ? -15.137 -1.309 22.469 1.00 88.06 2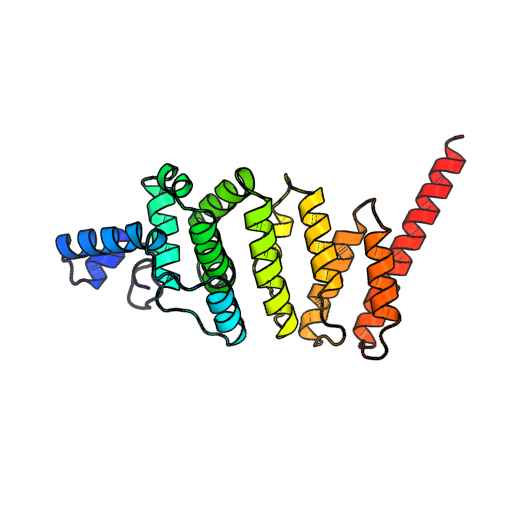04 ILE A O 1
ATOM 1630 N N . ALA A 1 205 ? -16.853 -0.045 21.766 1.00 87.94 205 ALA A N 1
ATOM 1631 C CA . ALA A 1 205 ? -17.881 -0.852 22.414 1.00 87.94 205 ALA A CA 1
ATOM 1632 C C . ALA A 1 205 ? -17.873 -2.304 21.912 1.00 87.94 205 ALA A C 1
ATOM 1634 O O . ALA A 1 205 ? -17.951 -3.230 22.722 1.00 87.94 205 ALA A O 1
ATOM 1635 N N . LYS A 1 206 ? -17.726 -2.519 20.596 1.00 88.69 206 LYS A N 1
ATOM 1636 C CA . LYS A 1 206 ? -17.619 -3.861 20.006 1.00 88.69 206 LYS A CA 1
ATOM 1637 C C . LYS A 1 206 ? -16.392 -4.609 20.535 1.00 88.69 206 LYS A C 1
ATOM 1639 O O . LYS A 1 206 ? -16.526 -5.757 20.951 1.00 88.69 206 LYS A O 1
ATOM 1644 N N . LYS A 1 207 ? -15.218 -3.965 20.570 1.00 87.00 207 LYS A N 1
ATOM 1645 C CA . LYS A 1 207 ? -13.978 -4.590 21.067 1.00 87.00 207 LYS A CA 1
ATOM 1646 C C . LYS A 1 207 ? -14.041 -4.921 22.561 1.00 87.00 207 LYS A C 1
ATOM 1648 O O . LYS A 1 207 ? -13.602 -5.995 22.951 1.00 87.00 207 LYS A O 1
ATOM 1653 N N . LEU A 1 208 ? -14.643 -4.059 23.384 1.00 87.75 208 LEU A N 1
ATOM 1654 C CA . LEU A 1 208 ? -14.803 -4.307 24.824 1.00 87.75 208 LEU A CA 1
ATOM 1655 C C . LEU A 1 208 ? -15.791 -5.439 25.143 1.00 87.75 208 LEU A C 1
ATOM 1657 O O . LEU A 1 208 ? -15.620 -6.126 26.145 1.00 87.75 208 LEU A O 1
ATOM 1661 N N . LYS A 1 209 ? -16.812 -5.645 24.301 1.00 90.19 209 LYS A N 1
ATOM 1662 C CA . LYS A 1 209 ? -17.775 -6.750 24.448 1.00 90.19 209 LYS A CA 1
ATOM 1663 C C . LYS A 1 209 ? -17.214 -8.105 24.006 1.00 90.19 209 LYS A C 1
ATOM 1665 O O . LYS A 1 209 ? -17.758 -9.140 24.389 1.00 90.19 209 LYS A O 1
ATOM 1670 N N . ALA A 1 210 ? -16.163 -8.123 23.189 1.00 88.75 210 ALA A N 1
ATOM 1671 C CA . ALA A 1 210 ? -15.597 -9.360 22.677 1.00 88.75 210 ALA A CA 1
ATOM 1672 C C . ALA A 1 210 ? -14.864 -10.131 23.788 1.00 88.75 210 ALA A C 1
ATOM 1674 O O . ALA A 1 210 ? -13.840 -9.684 24.305 1.00 88.75 210 ALA A O 1
ATOM 1675 N N . LYS A 1 211 ? -15.372 -11.322 24.136 1.00 83.75 211 LYS A N 1
ATOM 1676 C CA . LYS A 1 211 ? -14.789 -12.178 25.188 1.00 83.75 211 LYS A CA 1
ATOM 1677 C C . LYS A 1 211 ? -13.339 -12.572 24.893 1.00 83.75 211 LYS A C 1
ATOM 1679 O O . LYS A 1 211 ? -12.537 -12.656 25.814 1.00 83.75 211 LYS A O 1
ATOM 1684 N N . SER A 1 212 ? -13.013 -12.771 23.617 1.00 85.69 212 SER A N 1
ATOM 1685 C CA . SER A 1 212 ? -11.691 -13.181 23.135 1.00 85.69 212 SER A CA 1
ATOM 1686 C C . SER A 1 212 ? -10.675 -12.041 23.011 1.00 85.69 212 SER A C 1
ATOM 1688 O O . SER A 1 212 ? -9.528 -12.304 22.653 1.00 85.69 212 SER A O 1
ATOM 1690 N N . ALA A 1 213 ? -11.060 -10.790 23.296 1.00 84.06 213 ALA A N 1
ATOM 1691 C CA . ALA A 1 213 ? -10.114 -9.682 23.304 1.00 84.06 213 ALA A CA 1
ATOM 1692 C C . ALA A 1 213 ? -9.148 -9.792 24.486 1.00 84.06 213 ALA A C 1
ATOM 1694 O O . ALA A 1 213 ? -9.571 -10.037 25.621 1.00 84.06 213 ALA A O 1
ATOM 1695 N N . THR A 1 214 ? -7.860 -9.575 24.218 1.00 87.25 214 THR A N 1
ATOM 1696 C CA . THR A 1 214 ? -6.829 -9.576 25.264 1.00 87.25 214 THR A CA 1
ATOM 1697 C C . THR A 1 214 ? -7.053 -8.426 26.247 1.00 87.25 214 THR A C 1
ATOM 1699 O O . THR A 1 214 ? -7.570 -7.364 25.882 1.00 87.25 214 THR A O 1
ATOM 1702 N N . ASP A 1 215 ? -6.636 -8.604 27.501 1.00 87.00 215 ASP A N 1
ATOM 1703 C CA . ASP A 1 215 ? -6.807 -7.563 28.518 1.00 87.00 215 ASP A CA 1
ATOM 1704 C C . ASP A 1 215 ? -6.025 -6.294 28.170 1.00 87.00 215 ASP A C 1
ATOM 1706 O O . ASP A 1 215 ? -6.544 -5.191 28.332 1.00 87.00 215 ASP A O 1
ATOM 1710 N N . ALA A 1 216 ? -4.845 -6.432 27.561 1.00 87.62 216 ALA A N 1
ATOM 1711 C CA . ALA A 1 216 ? -4.079 -5.297 27.055 1.00 87.62 216 ALA A CA 1
ATOM 1712 C C . ALA A 1 216 ? -4.861 -4.485 26.000 1.00 87.62 216 ALA A C 1
ATOM 1714 O O . ALA A 1 216 ? -4.919 -3.255 26.081 1.00 87.62 216 ALA A O 1
ATOM 1715 N N . GLN A 1 217 ? -5.548 -5.144 25.056 1.00 88.12 217 GLN A N 1
ATOM 1716 C CA . GLN A 1 217 ? -6.412 -4.456 24.085 1.00 88.12 217 GLN A CA 1
ATOM 1717 C C . GLN A 1 217 ? -7.602 -3.764 24.760 1.00 88.12 217 GLN A C 1
ATOM 1719 O O . GLN A 1 217 ? -7.946 -2.635 24.395 1.00 88.12 217 GLN A O 1
ATOM 1724 N N . LYS A 1 218 ? -8.230 -4.409 25.753 1.00 88.38 218 LYS A N 1
ATOM 1725 C CA . LYS A 1 218 ? -9.341 -3.809 26.510 1.00 88.38 218 LYS A CA 1
ATOM 1726 C C . LYS A 1 218 ? -8.880 -2.571 27.276 1.00 88.38 218 LYS A C 1
ATOM 1728 O O . LYS A 1 218 ? -9.568 -1.552 27.227 1.00 88.38 218 LYS A O 1
ATOM 1733 N N . VAL A 1 219 ? -7.709 -2.617 27.914 1.00 89.56 219 VAL A N 1
ATOM 1734 C CA . VAL A 1 219 ? -7.106 -1.471 28.614 1.00 89.56 219 VAL A CA 1
ATOM 1735 C C . VAL A 1 219 ? -6.881 -0.300 27.654 1.00 89.56 219 VAL A C 1
ATOM 1737 O O . VAL A 1 219 ? -7.287 0.821 27.966 1.00 89.56 219 VAL A O 1
ATOM 1740 N N . LEU A 1 220 ? -6.329 -0.542 26.460 1.00 88.56 220 LEU A N 1
ATOM 1741 C CA . LEU A 1 220 ? -6.156 0.502 25.439 1.00 88.56 220 LEU A CA 1
ATOM 1742 C C . LEU A 1 220 ? -7.495 1.120 25.005 1.00 88.56 220 LEU A C 1
ATOM 1744 O O . LEU A 1 220 ? -7.633 2.346 24.959 1.00 88.56 220 LEU A O 1
ATOM 1748 N N . CYS A 1 221 ? -8.507 0.285 24.755 1.00 87.44 221 CYS A N 1
ATOM 1749 C CA . CYS A 1 221 ? -9.853 0.737 24.399 1.00 87.44 221 CYS A CA 1
ATOM 1750 C C . CYS A 1 221 ? -10.493 1.576 25.522 1.00 87.44 221 CYS A C 1
ATOM 1752 O O . CYS A 1 221 ? -11.063 2.637 25.259 1.00 87.44 221 CYS A O 1
ATOM 1754 N N . LEU A 1 222 ? -10.368 1.145 26.783 1.00 88.81 222 LEU A N 1
ATOM 1755 C CA . LEU A 1 222 ? -10.871 1.877 27.951 1.00 88.81 222 LEU A CA 1
ATOM 1756 C C . LEU A 1 222 ? -10.157 3.218 28.137 1.00 88.81 222 LEU A C 1
ATOM 1758 O O . LEU A 1 222 ? -10.822 4.228 28.383 1.00 88.81 222 LEU A O 1
ATOM 1762 N N . ARG A 1 223 ? -8.828 3.258 27.970 1.00 88.19 223 ARG A N 1
ATOM 1763 C CA . ARG A 1 223 ? -8.038 4.497 28.037 1.00 88.19 223 ARG A CA 1
ATOM 1764 C C . ARG A 1 223 ? -8.567 5.532 27.048 1.00 88.19 223 ARG A C 1
ATOM 1766 O O . ARG A 1 223 ? -8.791 6.685 27.415 1.00 88.19 223 ARG A O 1
ATOM 1773 N N . ARG A 1 224 ? -8.817 5.115 25.805 1.00 86.38 224 ARG A N 1
ATOM 1774 C CA . ARG A 1 224 ? -9.286 5.996 24.725 1.00 86.38 224 ARG A CA 1
ATOM 1775 C C . ARG A 1 224 ? -10.735 6.442 24.927 1.00 86.38 224 ARG A C 1
ATOM 1777 O O . ARG A 1 224 ? -11.009 7.630 24.783 1.00 86.38 224 ARG A O 1
ATOM 1784 N N . ARG A 1 225 ? -11.614 5.557 25.409 1.00 83.88 225 ARG A N 1
ATOM 1785 C CA . ARG A 1 225 ? -12.991 5.905 25.816 1.00 83.88 225 ARG A CA 1
ATOM 1786 C C . ARG A 1 225 ? -13.040 6.958 26.930 1.00 83.88 225 ARG A C 1
ATOM 1788 O O . ARG A 1 225 ? -13.971 7.758 27.003 1.00 83.88 225 ARG A O 1
ATOM 1795 N N . SER A 1 226 ? -12.077 6.941 27.850 1.00 81.44 226 SER A N 1
ATOM 1796 C CA . SER A 1 226 ? -11.985 7.944 28.920 1.00 81.44 226 SER A CA 1
ATOM 1797 C C . SER A 1 226 ? -11.541 9.312 28.395 1.00 81.44 226 SER A C 1
ATOM 1799 O O . SER A 1 226 ? -12.079 10.327 28.833 1.00 81.44 226 SER A O 1
ATOM 1801 N N . ILE A 1 227 ? -10.614 9.346 27.432 1.00 80.00 227 ILE A N 1
ATOM 1802 C CA . ILE A 1 227 ? -10.186 10.583 26.755 1.00 80.00 227 ILE A CA 1
ATOM 1803 C C . ILE A 1 227 ? -11.348 11.190 25.960 1.00 80.00 227 ILE A C 1
ATOM 1805 O O . ILE A 1 227 ? -11.630 12.377 26.099 1.00 80.00 227 ILE A O 1
ATOM 1809 N N . GLU A 1 228 ? -12.062 10.362 25.195 1.00 77.50 228 GLU A N 1
ATOM 1810 C CA . GLU A 1 228 ? -13.265 10.751 24.453 1.00 77.50 228 GLU A CA 1
ATOM 1811 C C . GLU A 1 228 ? -14.306 11.421 25.365 1.00 77.50 228 GLU A C 1
ATOM 1813 O O . GLU A 1 228 ? -14.758 12.529 25.081 1.00 77.50 228 GLU A O 1
ATOM 1818 N N . ARG A 1 229 ? -14.638 10.793 26.503 1.00 78.31 229 ARG A N 1
ATOM 1819 C CA . ARG A 1 229 ? -15.627 11.334 27.450 1.00 78.31 229 ARG A CA 1
ATOM 1820 C C . ARG A 1 229 ? -15.207 12.668 28.063 1.00 78.31 229 ARG A C 1
ATOM 1822 O O . ARG A 1 229 ? -16.038 13.565 28.156 1.00 78.31 229 ARG A O 1
ATOM 1829 N N . ARG A 1 230 ? -13.934 12.822 28.448 1.00 77.81 230 ARG A N 1
ATOM 1830 C CA . ARG A 1 230 ? -13.423 14.092 28.996 1.00 77.81 230 ARG A CA 1
ATOM 1831 C C . ARG A 1 230 ? -13.534 15.228 27.983 1.00 77.81 230 ARG A C 1
ATOM 1833 O O . ARG A 1 230 ? -13.947 16.318 28.356 1.00 77.81 230 ARG A O 1
ATOM 1840 N N . PHE A 1 231 ? -13.228 14.960 26.714 1.00 67.56 231 PHE A N 1
ATOM 1841 C CA . PHE A 1 231 ? -13.310 15.966 25.657 1.00 67.56 231 PHE A CA 1
ATOM 1842 C C . PHE A 1 231 ? -14.748 16.458 25.442 1.00 67.56 231 PHE A C 1
ATOM 1844 O O . PHE A 1 231 ? -14.983 17.662 25.383 1.00 67.56 231 PHE A O 1
ATOM 1851 N N . VAL A 1 232 ? -15.722 15.539 25.413 1.00 65.75 232 VAL A N 1
ATOM 1852 C CA . VAL A 1 232 ? -17.151 15.887 25.307 1.00 65.75 232 VAL A CA 1
ATOM 1853 C C . VAL A 1 232 ? -17.609 16.715 26.512 1.00 65.75 232 VAL A C 1
ATOM 1855 O O . VAL A 1 232 ? -18.263 17.738 26.333 1.00 65.75 232 VAL A O 1
ATOM 1858 N N . SER A 1 233 ? -17.234 16.326 27.736 1.00 68.62 233 SER A N 1
ATOM 1859 C CA . SER A 1 233 ? -17.588 17.085 28.944 1.00 68.62 233 SER A CA 1
ATOM 1860 C C . SER A 1 233 ? -17.000 18.501 28.952 1.00 68.62 233 SER A C 1
ATOM 1862 O O . SER A 1 233 ? -17.705 19.439 29.317 1.00 68.62 233 SER A O 1
ATOM 1864 N N . SER A 1 234 ? -15.748 18.675 28.516 1.00 68.00 234 SER A N 1
ATOM 1865 C CA . SER A 1 234 ? -15.116 19.995 28.393 1.00 68.00 234 SER A CA 1
ATOM 1866 C C . SER A 1 234 ? -15.777 20.865 27.321 1.00 68.00 234 SER A C 1
ATOM 1868 O O . SER A 1 234 ? -15.979 22.053 27.555 1.00 68.00 234 SER A O 1
ATOM 1870 N N . LEU A 1 235 ? -16.167 20.284 26.181 1.00 64.31 235 LEU A N 1
ATOM 1871 C CA . LEU A 1 235 ? -16.856 21.009 25.110 1.00 64.31 235 LEU A CA 1
ATOM 1872 C C . LEU A 1 235 ? -18.245 21.492 25.561 1.00 64.31 235 LEU A C 1
ATOM 1874 O O . LEU A 1 235 ? -18.589 22.654 25.374 1.00 64.31 235 LEU A O 1
ATOM 1878 N N . VAL A 1 236 ? -19.017 20.625 26.227 1.00 69.06 236 VAL A N 1
ATOM 1879 C CA . VAL A 1 236 ? -20.340 20.973 26.775 1.00 69.06 236 VAL A CA 1
ATOM 1880 C C . VAL A 1 236 ? -20.231 22.057 27.851 1.00 69.06 236 VAL A C 1
ATOM 1882 O O . VAL A 1 236 ? -21.061 22.963 27.892 1.00 69.06 236 VAL A O 1
ATOM 1885 N N . ALA A 1 237 ? -19.207 22.000 28.708 1.00 66.69 237 ALA A N 1
ATOM 1886 C CA . ALA A 1 237 ? -18.955 23.040 29.703 1.00 66.69 237 ALA A CA 1
ATOM 1887 C C . ALA A 1 237 ? -18.586 24.387 29.054 1.00 66.69 237 ALA A C 1
ATOM 1889 O O . ALA A 1 237 ? -19.088 25.423 29.484 1.00 66.69 237 ALA A O 1
ATOM 1890 N N . ALA A 1 238 ? -17.770 24.373 27.993 1.00 68.56 238 ALA A N 1
ATOM 1891 C CA . ALA A 1 238 ? -17.407 25.574 27.243 1.00 68.56 238 ALA A CA 1
ATOM 1892 C C . ALA A 1 238 ? -18.614 26.203 26.526 1.00 68.56 238 ALA A C 1
ATOM 1894 O O . ALA A 1 238 ? -18.792 27.415 26.589 1.00 68.56 238 ALA A O 1
ATOM 1895 N N . MET A 1 239 ? -19.485 25.391 25.916 1.00 64.94 239 MET A N 1
ATOM 1896 C CA . MET A 1 239 ? -20.711 25.882 25.269 1.00 64.94 239 MET A CA 1
ATOM 1897 C C . MET A 1 239 ? -21.687 26.502 26.277 1.00 64.94 239 MET A C 1
ATOM 1899 O O . MET A 1 239 ? -22.208 27.584 26.033 1.00 64.94 239 MET A O 1
ATOM 1903 N N . ARG A 1 240 ? -21.860 25.883 27.454 1.00 69.00 240 ARG A N 1
ATOM 1904 C CA . ARG A 1 240 ? -22.698 26.437 28.536 1.00 69.00 240 ARG A CA 1
ATOM 1905 C C . ARG A 1 240 ? -22.132 27.723 29.144 1.00 69.00 240 ARG A C 1
ATOM 1907 O O . ARG A 1 240 ? -22.900 28.557 29.607 1.00 69.00 240 ARG A O 1
ATOM 1914 N N . GLY A 1 241 ? -20.808 27.888 29.157 1.00 63.09 241 GLY A N 1
ATOM 1915 C CA . GLY A 1 241 ? -20.151 29.120 29.602 1.00 63.09 241 GLY A CA 1
ATOM 1916 C C . GLY A 1 241 ? -20.224 30.266 28.586 1.00 63.09 241 GLY A C 1
ATOM 1917 O O . GLY A 1 241 ? -20.113 31.423 28.978 1.00 63.09 241 GLY A O 1
ATOM 1918 N N . ALA A 1 242 ? -20.434 29.957 27.303 1.00 64.12 242 ALA A N 1
ATOM 1919 C CA . ALA A 1 242 ? -20.518 30.933 26.216 1.00 64.12 242 ALA A CA 1
ATOM 1920 C C . ALA A 1 242 ? -21.937 31.491 25.972 1.00 64.12 242 ALA A C 1
ATOM 1922 O O . ALA A 1 242 ? -22.101 32.341 25.102 1.00 64.12 242 ALA A O 1
ATOM 1923 N N . GLY A 1 243 ? -22.949 31.055 26.733 1.00 51.56 243 GLY A N 1
ATOM 1924 C CA . GLY A 1 243 ? -24.304 31.614 26.654 1.00 51.56 243 GLY A CA 1
ATOM 1925 C C . GLY A 1 243 ? -25.061 31.299 25.358 1.00 51.56 243 GLY A C 1
ATOM 1926 O O . GLY A 1 243 ? -25.839 32.137 24.905 1.00 51.56 243 GLY A O 1
ATOM 1927 N N . ILE A 1 244 ? -24.832 30.115 24.774 1.00 47.22 244 ILE A N 1
ATOM 1928 C CA . ILE A 1 244 ? -25.709 29.503 23.758 1.00 47.22 244 ILE A CA 1
ATOM 1929 C C . ILE A 1 244 ? -26.569 28.436 24.436 1.00 47.22 244 ILE A C 1
ATOM 1931 O O . ILE A 1 244 ? -25.996 27.635 25.214 1.00 47.22 244 ILE A O 1
#

Radius of gyration: 22.02 Å; chains: 1; bounding box: 55×47×56 Å